Protein AF-A0AAV0G3W5-F1 (afdb_monomer)

pLDDT: mean 70.36, std 26.15, range [27.56, 96.5]

Sequence (193 aa):
MAIPEGFETLIESKIFQFKITNRNAIHISEMKFVVLSTIDLDLKRVSWLKESITKLYSDTWSSPKLELKDLLLLYDSNVYGGFIRIIEKGHDSLFIPEGWNGLGIKRFLIGITRSINLMKELAVRMTTSNSSGFVDTKPAMDLFTPWLDRDLSYENVSSISGSLFQVDIERSVCFDKSLVLDSSEDLCTSQLI

Nearest PDB structures (foldseek):
  4yhc-assembly2_B  TM=4.195E-01  e=2.471E-01  Schizosaccharomyces pombe 972h-
  8i9r-assembly1_CJ  TM=3.184E-01  e=4.063E+00  Thermochaetoides thermophila DSM 1495
  8i9y-assembly1_CJ  TM=2.941E-01  e=3.842E+00  Thermochaetoides thermophila DSM 1495
  8fks-assembly1_SM  TM=2.846E-01  e=6.725E+00  Homo sapiens

Solvent-accessible surface area (backbone atoms only — not comparable to full-atom values): 12447 Å² total; per-residue (Å²): 132,86,74,71,80,53,53,73,48,78,42,89,84,30,44,37,38,42,32,71,44,99,79,67,22,42,36,40,35,41,37,44,96,90,49,75,31,52,49,77,31,40,67,68,58,48,49,49,48,51,55,50,53,52,48,35,65,70,55,74,51,75,62,41,64,49,78,55,99,56,39,37,40,34,55,53,72,56,100,91,46,47,30,37,39,39,37,38,76,97,56,46,55,46,76,47,50,23,53,80,96,40,48,23,47,52,54,50,49,52,49,54,51,51,54,53,51,52,53,52,52,53,53,51,52,59,56,54,70,73,50,87,63,92,71,94,68,76,82,82,86,79,79,83,74,72,92,77,84,85,86,81,84,74,77,82,82,81,83,83,81,90,74,89,80,81,79,81,81,78,87,79,85,80,81,86,80,89,80,78,87,83,82,86,81,90,83,90,80,88,80,89,132

Organism: NCBI:txid186058

Secondary structure (DSSP, 8-state):
-PPPP-EEEEETTEEEEEEE-TTSEEEEEEEETTEEEEEEEEHHHHHHHHHHHHHHHHTTTSS-EEEETTEEEEEEEETTEEEEEEEETTSPEEEEE--GGGHHHHHHHHHHHHHHHHHHHHHHHHHHHT--S-------------S--SS------------------------------------------

Mean predicted aligned error: 16.29 Å

Structure (mmCIF, N/CA/C/O backbone):
data_AF-A0AAV0G3W5-F1
#
_entry.id   AF-A0AAV0G3W5-F1
#
loop_
_atom_site.group_PDB
_atom_site.id
_atom_site.type_symbol
_atom_site.label_atom_id
_atom_site.label_alt_id
_atom_site.label_comp_id
_atom_site.label_asym_id
_atom_site.label_entity_id
_atom_site.label_seq_id
_atom_site.pdbx_PDB_ins_code
_atom_site.Cartn_x
_atom_site.Cartn_y
_atom_site.Cartn_z
_atom_site.occupancy
_atom_site.B_iso_or_equiv
_atom_site.auth_seq_id
_atom_site.auth_comp_id
_atom_site.auth_asym_id
_atom_site.auth_atom_id
_atom_site.pdbx_PDB_model_num
ATOM 1 N N . MET A 1 1 ? -17.191 14.128 17.035 1.00 48.97 1 MET A N 1
ATOM 2 C CA . MET A 1 1 ? -15.716 14.026 17.075 1.00 48.97 1 MET A CA 1
ATOM 3 C C . MET A 1 1 ? -15.219 14.216 15.651 1.00 48.97 1 MET A C 1
ATOM 5 O O . MET A 1 1 ? -15.741 13.533 14.780 1.00 48.97 1 MET A O 1
ATOM 9 N N . ALA A 1 2 ? -14.328 15.176 15.386 1.00 53.56 2 ALA A N 1
ATOM 10 C CA . ALA A 1 2 ? -13.787 15.369 14.039 1.00 53.56 2 ALA A CA 1
ATOM 11 C C . ALA A 1 2 ? -12.862 14.191 13.698 1.00 53.56 2 ALA A C 1
ATOM 13 O O . ALA A 1 2 ? -11.975 13.865 14.489 1.00 53.56 2 ALA A O 1
ATOM 14 N N . ILE A 1 3 ? -13.100 13.522 12.568 1.00 59.56 3 ILE A N 1
ATOM 15 C CA . ILE A 1 3 ? -12.162 12.525 12.049 1.00 59.56 3 ILE A CA 1
ATOM 16 C C . ILE A 1 3 ? -10.949 13.295 11.526 1.00 59.56 3 ILE A C 1
ATOM 18 O O . ILE A 1 3 ? -11.149 14.254 10.780 1.00 59.56 3 ILE A O 1
ATOM 22 N N . PRO A 1 4 ? -9.720 12.929 11.927 1.00 62.28 4 PRO A N 1
ATOM 23 C CA . PRO A 1 4 ? -8.521 13.573 11.414 1.00 62.28 4 PRO A CA 1
ATOM 24 C C . PRO A 1 4 ? -8.514 13.531 9.886 1.00 62.28 4 PRO A C 1
ATOM 26 O O . PRO A 1 4 ? -8.826 12.499 9.285 1.00 62.28 4 PRO A O 1
ATOM 29 N N . GLU A 1 5 ? -8.163 14.663 9.276 1.00 66.44 5 GLU A N 1
ATOM 30 C CA . GLU A 1 5 ? -7.914 14.724 7.842 1.00 66.44 5 GLU A CA 1
ATOM 31 C C . GLU A 1 5 ? -6.879 13.646 7.506 1.00 66.44 5 GLU A C 1
ATOM 33 O O . GLU A 1 5 ? -5.885 13.466 8.216 1.00 66.44 5 GLU A O 1
ATOM 38 N N . GLY A 1 6 ? -7.181 12.837 6.489 1.00 77.69 6 GLY A N 1
ATOM 39 C CA . GLY A 1 6 ? -6.273 11.793 6.033 1.00 77.69 6 GLY A CA 1
ATOM 40 C C . GLY A 1 6 ? -4.919 12.366 5.619 1.00 77.69 6 GLY A C 1
ATOM 41 O O . GLY A 1 6 ? -4.704 13.574 5.606 1.00 77.69 6 GLY A O 1
ATOM 42 N N . PHE A 1 7 ? -3.991 11.501 5.236 1.00 88.12 7 PHE A N 1
ATOM 43 C CA . PHE A 1 7 ? -2.699 11.951 4.725 1.00 88.12 7 PHE A CA 1
ATOM 44 C C . PHE A 1 7 ? -2.481 11.436 3.309 1.00 88.12 7 PHE A C 1
ATOM 46 O O . PHE A 1 7 ? -3.096 10.463 2.865 1.00 88.12 7 PHE A O 1
ATOM 53 N N . GLU A 1 8 ? -1.572 12.101 2.611 1.00 92.44 8 GLU A N 1
ATOM 54 C CA . GLU A 1 8 ? -1.269 11.824 1.217 1.00 92.44 8 GLU A CA 1
ATOM 55 C C . GLU A 1 8 ? 0.220 11.556 1.044 1.00 92.44 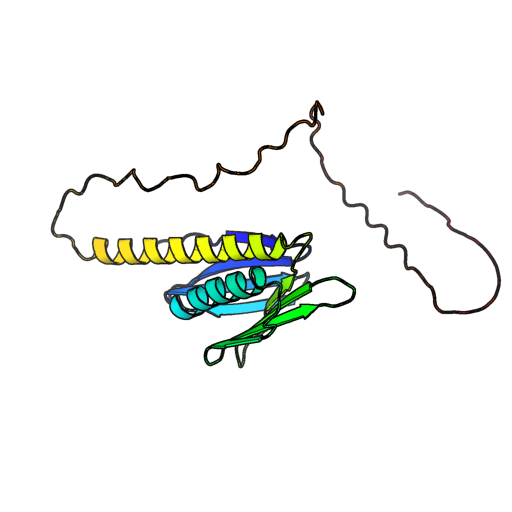8 GLU A C 1
ATOM 57 O O . GLU A 1 8 ? 1.063 12.060 1.793 1.00 92.44 8 GLU A O 1
ATOM 62 N N . THR A 1 9 ? 0.558 10.746 0.050 1.00 93.62 9 THR A N 1
ATOM 63 C CA . THR A 1 9 ? 1.943 10.541 -0.360 1.00 93.62 9 THR A CA 1
ATOM 64 C C . THR A 1 9 ? 2.041 10.472 -1.876 1.00 93.62 9 THR A C 1
ATOM 66 O O . THR A 1 9 ? 1.220 9.838 -2.540 1.00 93.62 9 THR A O 1
ATOM 69 N N . LEU A 1 10 ? 3.057 11.141 -2.420 1.00 93.31 10 LEU A N 1
ATOM 70 C CA . LEU A 1 10 ? 3.398 11.071 -3.833 1.00 93.31 10 LEU A CA 1
ATOM 71 C C . LEU A 1 10 ? 4.378 9.916 -4.052 1.00 93.31 10 LEU A C 1
ATOM 73 O O . LEU A 1 10 ? 5.492 9.913 -3.506 1.00 93.31 10 LEU A O 1
ATOM 77 N N . ILE A 1 11 ? 3.963 8.951 -4.868 1.00 95.06 11 ILE A N 1
ATOM 78 C CA . ILE A 1 11 ? 4.790 7.837 -5.325 1.00 95.06 11 ILE A CA 1
ATOM 79 C C . ILE A 1 11 ? 4.866 7.935 -6.844 1.00 95.06 11 ILE A C 1
ATOM 81 O O . ILE A 1 11 ? 3.893 7.669 -7.549 1.00 95.06 11 ILE A O 1
ATOM 85 N N . GLU A 1 12 ? 6.032 8.355 -7.333 1.00 91.38 12 GLU A N 1
ATOM 86 C CA . GLU A 1 12 ? 6.249 8.691 -8.741 1.00 91.38 12 GLU A CA 1
ATOM 87 C C . GLU A 1 12 ? 5.196 9.690 -9.259 1.00 91.38 12 GLU A C 1
ATOM 89 O O . GLU A 1 12 ? 5.104 10.804 -8.753 1.00 91.38 12 GLU A O 1
ATOM 94 N N . SER A 1 13 ? 4.394 9.295 -10.253 1.00 92.00 13 SER A N 1
ATOM 95 C CA . SER A 1 13 ? 3.334 10.106 -10.870 1.00 92.00 13 SER A CA 1
ATOM 96 C C . SER A 1 13 ? 1.946 9.889 -10.252 1.00 92.00 13 SER A C 1
ATOM 98 O O . SER A 1 13 ? 0.947 10.314 -10.834 1.00 92.00 13 SER A O 1
ATOM 100 N N . LYS A 1 14 ? 1.862 9.200 -9.106 1.00 94.25 14 LYS A N 1
ATOM 101 C CA . LYS A 1 14 ? 0.601 8.813 -8.462 1.00 94.25 14 LYS A CA 1
ATOM 102 C C . LYS A 1 14 ? 0.487 9.392 -7.061 1.00 94.25 14 LYS A C 1
ATOM 104 O O . LYS A 1 14 ? 1.421 9.297 -6.262 1.00 94.25 14 LYS A O 1
ATOM 109 N N . ILE A 1 15 ? -0.682 9.941 -6.750 1.00 95.44 15 ILE A N 1
ATOM 110 C CA . ILE A 1 15 ? -1.024 10.388 -5.400 1.00 95.44 15 ILE A CA 1
ATOM 111 C C . ILE A 1 15 ? -1.788 9.261 -4.718 1.00 95.44 15 ILE A C 1
ATOM 113 O O . ILE A 1 15 ? -2.808 8.803 -5.230 1.00 95.44 15 ILE A O 1
ATOM 117 N N . PHE A 1 16 ? -1.301 8.837 -3.557 1.00 96.50 16 PHE A N 1
ATOM 118 C CA . PHE A 1 16 ? -2.010 7.908 -2.689 1.00 96.50 16 PHE A CA 1
ATOM 119 C C . PHE A 1 16 ? -2.568 8.660 -1.489 1.00 96.50 16 PHE A C 1
ATOM 121 O O . PHE A 1 16 ? -1.791 9.249 -0.734 1.00 96.50 16 PHE A O 1
ATOM 128 N N . GLN A 1 17 ? -3.887 8.635 -1.299 1.00 95.69 17 GLN A N 1
ATOM 129 C CA . GLN A 1 17 ? -4.530 9.206 -0.115 1.00 95.69 17 GLN A CA 1
ATOM 130 C C . GLN A 1 17 ? -5.001 8.090 0.809 1.00 95.69 17 GLN A C 1
ATOM 132 O O . GLN A 1 17 ? -5.528 7.072 0.368 1.00 95.69 17 GLN A O 1
ATOM 137 N N . PHE A 1 18 ? -4.854 8.314 2.108 1.00 95.31 18 PHE A N 1
ATOM 138 C CA . PHE A 1 18 ? -5.245 7.375 3.146 1.00 95.31 18 PHE A CA 1
ATOM 139 C C . PHE A 1 18 ? -6.165 8.091 4.122 1.00 95.31 18 PHE A C 1
ATOM 141 O O . PHE A 1 18 ? -5.760 9.048 4.785 1.00 95.31 18 PHE A O 1
ATOM 148 N N . LYS A 1 19 ? -7.413 7.641 4.208 1.00 93.38 19 LYS A N 1
ATOM 149 C CA . LYS A 1 19 ? -8.448 8.271 5.031 1.00 93.38 19 LYS A CA 1
ATOM 150 C C . LYS A 1 19 ? -9.062 7.239 5.960 1.00 93.38 19 LYS A C 1
ATOM 152 O O . LYS A 1 19 ? -9.443 6.156 5.531 1.00 93.38 19 LYS A O 1
ATOM 157 N N . ILE A 1 20 ? -9.181 7.571 7.241 1.00 90.31 20 ILE A N 1
ATOM 158 C CA . ILE A 1 20 ? -9.926 6.732 8.182 1.00 90.31 20 ILE A CA 1
ATOM 159 C C . ILE A 1 20 ? -11.408 7.032 7.995 1.00 90.31 20 ILE A C 1
ATOM 161 O O . ILE A 1 20 ? -11.838 8.179 8.060 1.00 90.31 20 ILE A O 1
ATOM 165 N N . THR A 1 21 ? -12.194 5.995 7.751 1.00 86.69 21 THR A N 1
ATOM 166 C CA . THR A 1 21 ? -13.641 6.108 7.586 1.00 86.69 21 THR A CA 1
ATOM 167 C C . THR A 1 21 ? -14.356 5.954 8.928 1.00 86.69 21 THR A C 1
ATOM 169 O O . THR A 1 21 ? -13.840 5.348 9.868 1.00 86.69 21 THR A O 1
ATOM 172 N N . ASN A 1 22 ? -15.611 6.412 8.993 1.00 80.06 22 ASN A N 1
ATOM 173 C CA . ASN A 1 22 ? -16.500 6.212 10.149 1.00 80.06 22 ASN A CA 1
ATOM 174 C C . ASN A 1 22 ? -16.720 4.729 10.521 1.00 80.06 22 ASN A C 1
ATOM 176 O O . ASN A 1 22 ? -17.254 4.438 11.587 1.00 80.06 22 ASN A O 1
ATOM 180 N N . ARG A 1 23 ? -16.361 3.786 9.639 1.00 79.00 23 ARG A N 1
ATOM 181 C CA . ARG A 1 23 ? -16.564 2.341 9.823 1.00 79.00 23 ARG A CA 1
ATOM 182 C C . ARG A 1 23 ? -15.334 1.627 10.392 1.00 79.00 23 ARG A C 1
ATOM 184 O O . ARG A 1 23 ? -15.255 0.408 10.291 1.00 79.00 23 ARG A O 1
ATOM 191 N N . ASN A 1 24 ? -14.367 2.357 10.956 1.00 83.00 24 ASN A N 1
ATOM 192 C CA . ASN A 1 24 ? -13.077 1.808 11.396 1.00 83.00 24 ASN A CA 1
ATOM 193 C C . ASN A 1 24 ? -12.339 1.048 10.276 1.00 83.00 24 ASN A C 1
ATOM 195 O O . ASN A 1 24 ? -11.679 0.037 10.514 1.00 83.00 24 ASN A O 1
ATOM 199 N N . ALA A 1 25 ? -12.454 1.554 9.047 1.00 90.12 25 ALA A N 1
ATOM 200 C CA . ALA A 1 25 ? -11.709 1.082 7.886 1.00 90.12 25 ALA A CA 1
ATOM 201 C C . ALA A 1 25 ? -10.810 2.200 7.348 1.00 90.12 25 ALA A C 1
ATOM 203 O O . ALA A 1 25 ? -11.120 3.384 7.509 1.00 90.12 25 ALA A O 1
ATOM 204 N N . ILE A 1 26 ? -9.699 1.823 6.724 1.00 92.69 26 ILE A N 1
ATOM 205 C CA . ILE A 1 26 ? -8.798 2.716 6.003 1.00 92.69 26 ILE A CA 1
ATOM 206 C C . ILE A 1 26 ? -9.210 2.680 4.535 1.00 92.69 26 ILE A C 1
ATOM 208 O O . ILE A 1 26 ? -9.055 1.656 3.871 1.00 92.69 26 ILE A O 1
ATOM 212 N N . HIS A 1 27 ? -9.710 3.811 4.056 1.00 93.69 27 HIS A N 1
ATOM 213 C CA . HIS A 1 27 ? -9.919 4.079 2.645 1.00 93.69 27 HIS A CA 1
ATOM 214 C C . HIS A 1 27 ? -8.584 4.471 2.023 1.00 93.69 27 HIS A C 1
ATOM 216 O O . HIS A 1 27 ? -7.972 5.459 2.445 1.00 93.69 27 HIS A O 1
ATOM 222 N N . ILE A 1 28 ? -8.127 3.702 1.042 1.00 95.31 28 ILE A N 1
ATOM 223 C CA . ILE A 1 28 ? -6.907 3.984 0.290 1.00 95.31 28 ILE A CA 1
ATOM 224 C C . ILE A 1 28 ? -7.319 4.299 -1.137 1.00 95.31 28 ILE A C 1
ATOM 226 O O . ILE A 1 28 ? -7.909 3.454 -1.809 1.00 95.31 28 ILE A O 1
ATOM 230 N N . SER A 1 29 ? -6.992 5.500 -1.600 1.00 94.88 29 SER A N 1
ATOM 231 C CA . SER A 1 29 ? -7.194 5.895 -2.987 1.00 94.88 29 SER A CA 1
ATOM 232 C C . SER A 1 29 ? -5.866 6.062 -3.707 1.00 94.88 29 SER A C 1
ATOM 234 O O . SER A 1 29 ? -4.898 6.570 -3.148 1.00 94.88 29 SER A O 1
ATOM 236 N N . GLU A 1 30 ? -5.835 5.638 -4.962 1.00 95.06 30 GLU A N 1
ATOM 237 C CA . GLU A 1 30 ? -4.793 5.929 -5.934 1.00 95.06 30 GLU A CA 1
ATOM 238 C C . GLU A 1 30 ? -5.372 6.876 -6.981 1.00 95.06 30 GLU A C 1
ATOM 240 O O . GLU A 1 30 ? -6.375 6.565 -7.625 1.00 95.06 30 GLU A O 1
ATOM 245 N N . MET A 1 31 ? -4.715 8.015 -7.178 1.00 93.56 31 MET A N 1
ATOM 246 C CA . MET A 1 31 ? -5.050 8.972 -8.220 1.00 93.56 31 MET A CA 1
ATOM 247 C C . MET A 1 31 ? -3.892 9.103 -9.205 1.00 93.56 31 MET A C 1
ATOM 249 O O . MET A 1 31 ? -2.764 9.441 -8.829 1.00 93.56 31 MET A O 1
ATOM 253 N N . LYS A 1 32 ? -4.190 8.879 -10.486 1.00 90.19 32 LYS A N 1
ATOM 254 C CA . LYS A 1 32 ? -3.287 9.150 -11.606 1.00 90.19 32 LYS A CA 1
ATOM 255 C C . LYS A 1 32 ? -4.053 9.880 -12.703 1.00 90.19 32 LYS A C 1
ATOM 257 O O . LYS A 1 32 ? -4.902 9.293 -13.372 1.00 90.19 32 LYS A O 1
ATOM 262 N N . PHE A 1 33 ? -3.720 11.151 -12.919 1.00 83.75 33 PHE A N 1
ATOM 263 C CA . PHE A 1 33 ? -4.461 12.037 -13.822 1.00 83.75 33 PHE A CA 1
ATOM 264 C C . PHE A 1 33 ? -5.964 12.071 -13.478 1.00 83.75 33 PHE A C 1
ATOM 266 O O . PHE A 1 33 ? -6.334 12.643 -12.460 1.00 83.75 33 PHE A O 1
ATOM 273 N N . VAL A 1 34 ? -6.812 11.454 -14.308 1.00 79.12 34 VAL A N 1
ATOM 274 C CA . VAL A 1 34 ? -8.279 11.376 -14.149 1.00 79.12 34 VAL A CA 1
ATOM 275 C C . VAL A 1 34 ? -8.763 10.019 -13.633 1.00 79.12 34 VAL A C 1
ATOM 277 O O . VAL A 1 34 ? -9.957 9.836 -13.415 1.00 79.12 34 VAL A O 1
ATOM 280 N N . VAL A 1 35 ? -7.856 9.054 -13.466 1.00 81.94 35 VAL A N 1
ATOM 281 C CA . VAL A 1 35 ? -8.196 7.716 -12.982 1.00 81.94 35 VAL A CA 1
ATOM 282 C C . VAL A 1 35 ? -8.075 7.707 -11.467 1.00 81.94 35 VAL A C 1
ATOM 284 O O . VAL A 1 35 ? -7.014 8.022 -10.920 1.00 81.94 35 VAL A O 1
ATOM 287 N N . LEU A 1 36 ? -9.178 7.350 -10.815 1.00 90.19 36 LEU A N 1
ATOM 288 C CA . LEU A 1 36 ? -9.274 7.136 -9.381 1.00 90.19 36 LEU A CA 1
ATOM 289 C C . LEU A 1 36 ? -9.596 5.661 -9.144 1.00 90.19 36 LEU A C 1
ATOM 291 O O . LEU A 1 36 ? -10.609 5.174 -9.635 1.00 90.19 36 LEU A O 1
ATOM 295 N N . SER A 1 37 ? -8.749 4.980 -8.382 1.00 93.50 37 SER A N 1
ATOM 296 C CA . SER A 1 37 ? -8.983 3.615 -7.906 1.00 93.50 37 SER A CA 1
ATOM 297 C C . SER A 1 37 ? -8.978 3.623 -6.390 1.00 93.50 37 SER A C 1
ATOM 299 O O . SER A 1 37 ? -8.190 4.343 -5.776 1.00 93.50 37 SER A O 1
ATOM 301 N N . THR A 1 38 ? -9.875 2.863 -5.769 1.00 94.25 38 THR A N 1
ATOM 302 C CA . THR A 1 38 ? -10.043 2.898 -4.311 1.00 94.25 38 THR A CA 1
ATOM 303 C C . THR A 1 38 ? -10.278 1.514 -3.728 1.00 94.25 38 THR A C 1
ATOM 305 O O . THR A 1 38 ? -10.901 0.676 -4.375 1.00 94.25 38 THR A O 1
ATOM 308 N N . ILE A 1 39 ? -9.796 1.299 -2.503 1.00 94.44 39 ILE A N 1
ATOM 309 C CA . ILE A 1 39 ? -10.089 0.114 -1.686 1.00 94.44 39 ILE A CA 1
ATOM 310 C C . ILE A 1 39 ? -10.382 0.533 -0.245 1.00 94.44 39 ILE A C 1
ATOM 312 O O . ILE A 1 39 ? -9.817 1.511 0.253 1.00 94.44 39 ILE A O 1
ATOM 316 N N . ASP A 1 40 ? -11.225 -0.235 0.441 1.00 93.06 40 ASP A N 1
ATOM 317 C CA . ASP A 1 40 ? -11.591 -0.007 1.841 1.00 93.06 40 ASP A CA 1
ATOM 318 C C . ASP A 1 40 ? -11.199 -1.217 2.692 1.00 93.06 40 ASP A C 1
ATOM 320 O O . ASP A 1 40 ? -11.800 -2.289 2.621 1.00 93.06 40 ASP A O 1
ATOM 324 N N . LEU A 1 41 ? -10.188 -1.048 3.546 1.00 93.06 41 LEU A N 1
ATOM 325 C CA . LEU A 1 41 ? -9.638 -2.146 4.339 1.00 93.06 41 LEU A CA 1
ATOM 326 C C . LEU A 1 41 ? -9.879 -1.937 5.833 1.00 93.06 41 LEU A C 1
ATOM 328 O O . LEU A 1 41 ? -9.499 -0.915 6.401 1.00 93.06 41 LEU A O 1
ATOM 332 N N . ASP A 1 42 ? -10.457 -2.935 6.500 1.00 92.62 42 ASP A N 1
ATOM 333 C CA . ASP A 1 42 ? -10.504 -2.965 7.964 1.00 92.62 42 ASP A CA 1
ATOM 334 C C . ASP A 1 42 ? -9.093 -3.102 8.580 1.00 92.62 42 ASP A C 1
ATOM 336 O O . ASP A 1 42 ? -8.110 -3.419 7.899 1.00 92.62 42 ASP A O 1
ATOM 340 N N . LEU A 1 43 ? -8.988 -2.894 9.898 1.00 90.94 43 LEU A N 1
ATOM 341 C CA . LEU A 1 43 ? -7.714 -2.970 10.623 1.00 90.94 43 LEU A CA 1
ATOM 342 C C . LEU A 1 43 ? -6.988 -4.317 10.457 1.00 90.94 43 LEU A C 1
ATOM 344 O O . LEU A 1 43 ? -5.756 -4.358 10.450 1.00 90.94 43 LEU A O 1
ATOM 348 N N . LYS A 1 44 ? -7.716 -5.430 10.329 1.00 92.50 44 LYS A N 1
ATOM 349 C CA . LYS A 1 44 ? -7.111 -6.757 10.169 1.00 92.50 44 LYS A CA 1
ATOM 350 C C . LYS A 1 44 ? -6.513 -6.907 8.771 1.00 92.50 44 LYS A C 1
ATOM 352 O O . LYS A 1 44 ? -5.369 -7.338 8.641 1.00 92.50 44 LYS A O 1
ATOM 357 N N . ARG A 1 45 ? -7.265 -6.530 7.737 1.00 94.25 45 ARG A N 1
ATOM 358 C CA . ARG A 1 45 ? -6.863 -6.625 6.327 1.00 94.25 45 ARG A CA 1
ATOM 359 C C . ARG A 1 45 ? -5.710 -5.681 6.010 1.00 94.25 45 ARG A C 1
ATOM 361 O O . ARG A 1 45 ? -4.759 -6.093 5.358 1.00 94.25 45 ARG A O 1
ATOM 368 N N . VAL A 1 46 ? -5.733 -4.455 6.529 1.00 94.56 46 VAL A N 1
ATOM 369 C CA . VAL A 1 46 ? -4.642 -3.490 6.320 1.00 94.56 46 VAL A CA 1
ATOM 370 C C . VAL A 1 46 ? -3.365 -3.858 7.092 1.00 94.56 46 VAL A C 1
ATOM 372 O O . VAL A 1 46 ? -2.262 -3.615 6.604 1.00 94.56 46 VAL A O 1
ATOM 375 N N . SER A 1 47 ? -3.485 -4.506 8.259 1.00 94.69 47 SER A N 1
ATOM 376 C CA . SER A 1 47 ? -2.324 -5.042 8.988 1.00 94.69 47 SER A CA 1
ATOM 377 C C . SER A 1 47 ? -1.694 -6.208 8.227 1.00 94.69 47 SER A C 1
ATOM 379 O O . SER A 1 47 ? -0.483 -6.214 8.020 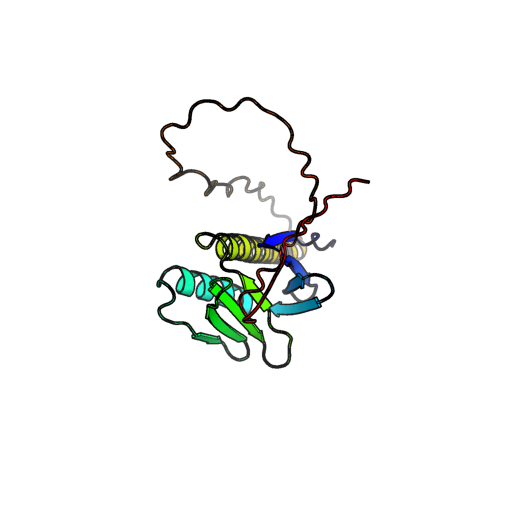1.00 94.69 47 SER A O 1
ATOM 381 N N . TRP A 1 48 ? -2.516 -7.130 7.713 1.00 95.38 48 TRP A N 1
ATOM 382 C CA . TRP A 1 48 ? -2.042 -8.192 6.825 1.00 95.38 48 TRP A CA 1
ATOM 383 C C . TRP A 1 48 ? -1.387 -7.635 5.556 1.00 95.38 48 TRP A C 1
ATOM 385 O O . TRP A 1 48 ? -0.338 -8.128 5.146 1.00 95.38 48 TRP A O 1
ATOM 395 N N . LEU A 1 49 ? -1.964 -6.590 4.951 1.00 95.50 49 LEU A N 1
ATOM 396 C CA . LEU A 1 49 ? -1.401 -5.938 3.768 1.00 95.50 49 LEU A CA 1
ATOM 397 C C . LEU A 1 49 ? -0.006 -5.377 4.062 1.00 95.50 49 LEU A C 1
ATOM 399 O O . LEU A 1 49 ? 0.920 -5.608 3.287 1.00 95.50 49 LEU A O 1
ATOM 403 N N . LYS A 1 50 ? 0.157 -4.680 5.194 1.00 95.50 50 LYS A N 1
ATOM 404 C CA . LYS A 1 50 ? 1.455 -4.163 5.643 1.00 95.50 50 LYS A CA 1
ATOM 405 C C . LYS A 1 50 ? 2.484 -5.286 5.760 1.00 95.50 50 LYS A C 1
ATOM 407 O O . LYS A 1 50 ? 3.551 -5.189 5.164 1.00 95.50 50 LYS A O 1
ATOM 412 N N . GLU A 1 51 ? 2.157 -6.334 6.511 1.00 94.25 51 GLU A N 1
ATOM 413 C CA . GLU A 1 51 ? 3.052 -7.474 6.744 1.00 94.25 51 GLU A CA 1
ATOM 414 C C . GLU A 1 51 ? 3.420 -8.180 5.435 1.00 94.25 51 GLU A C 1
ATOM 416 O O . GLU A 1 51 ? 4.584 -8.498 5.203 1.00 94.25 51 GLU A O 1
ATOM 421 N N . SER A 1 52 ? 2.442 -8.355 4.546 1.00 93.81 52 SER A N 1
ATOM 422 C CA . SER A 1 52 ? 2.625 -9.006 3.250 1.00 93.81 52 SER A CA 1
ATOM 423 C C . SER A 1 52 ? 3.529 -8.194 2.326 1.00 93.81 52 SER A C 1
ATOM 425 O O . SER A 1 52 ? 4.463 -8.751 1.761 1.00 93.81 52 SER A O 1
ATOM 427 N N . ILE A 1 53 ? 3.326 -6.876 2.215 1.00 93.19 53 ILE A N 1
ATOM 428 C CA . ILE A 1 53 ? 4.210 -5.999 1.430 1.00 93.19 53 ILE A CA 1
ATOM 429 C C . ILE A 1 53 ? 5.628 -5.999 2.013 1.00 93.19 53 ILE A C 1
ATOM 431 O O . ILE A 1 53 ? 6.595 -6.085 1.260 1.00 93.19 53 ILE A O 1
ATOM 435 N N . THR A 1 54 ? 5.772 -5.931 3.341 1.00 91.69 54 THR A N 1
ATOM 436 C CA . THR A 1 54 ? 7.086 -6.006 3.997 1.00 91.69 54 THR A CA 1
ATOM 437 C C . THR A 1 54 ? 7.793 -7.322 3.683 1.00 91.69 54 THR A C 1
ATOM 439 O O . THR A 1 54 ? 8.970 -7.289 3.336 1.00 91.69 54 THR A O 1
ATOM 442 N N . LYS A 1 55 ? 7.077 -8.451 3.736 1.00 88.12 55 LYS A N 1
ATOM 443 C CA . LYS A 1 55 ? 7.619 -9.768 3.388 1.00 88.12 55 LYS A CA 1
ATOM 444 C C . LYS A 1 55 ? 8.041 -9.854 1.919 1.00 88.12 55 LYS A C 1
ATOM 446 O O . LYS A 1 55 ? 9.130 -10.326 1.620 1.00 88.12 55 LYS A O 1
ATOM 451 N N . LEU A 1 56 ? 7.206 -9.368 0.996 1.00 85.19 56 LEU A N 1
ATOM 452 C CA . LEU A 1 56 ? 7.551 -9.327 -0.431 1.00 85.19 56 LEU A CA 1
ATOM 453 C C . LEU A 1 56 ? 8.836 -8.531 -0.679 1.00 85.19 56 LEU A C 1
ATOM 455 O O . LEU A 1 56 ? 9.696 -8.969 -1.442 1.00 85.19 56 LEU A O 1
ATOM 459 N N . TYR A 1 57 ? 8.960 -7.391 0.001 1.00 82.75 57 TYR A N 1
ATOM 460 C CA . TYR A 1 57 ? 10.110 -6.506 -0.109 1.00 82.75 57 TYR A CA 1
ATOM 461 C C . TYR A 1 57 ? 11.386 -7.107 0.507 1.00 82.75 57 TYR A C 1
ATOM 463 O O . TYR A 1 57 ? 12.467 -6.919 -0.044 1.00 82.75 57 TYR A O 1
ATOM 471 N N . SER A 1 58 ? 11.287 -7.842 1.624 1.00 82.19 58 SER A N 1
ATOM 472 C CA . SER A 1 58 ? 12.445 -8.483 2.270 1.00 82.19 58 SER A CA 1
ATOM 473 C C . SER A 1 58 ? 12.931 -9.728 1.538 1.00 82.19 58 SER A C 1
ATOM 475 O O . SER A 1 58 ? 14.134 -9.952 1.441 1.00 82.19 58 SER A O 1
ATOM 477 N N . ASP A 1 59 ? 12.009 -10.523 0.996 1.00 77.56 59 ASP A N 1
ATOM 478 C CA . ASP A 1 59 ? 12.310 -11.827 0.399 1.00 77.56 59 ASP A CA 1
ATOM 479 C C . ASP A 1 59 ? 12.741 -11.696 -1.074 1.00 77.56 59 ASP A C 1
ATOM 481 O O . ASP A 1 59 ? 12.635 -12.649 -1.853 1.00 77.56 59 ASP A O 1
ATOM 485 N N . THR A 1 60 ? 13.209 -10.508 -1.480 1.00 70.38 60 THR A N 1
ATOM 486 C CA . THR A 1 60 ? 13.657 -10.176 -2.845 1.00 70.38 60 THR A CA 1
ATOM 487 C C . THR A 1 60 ? 12.654 -10.599 -3.924 1.00 70.38 60 THR A C 1
ATOM 489 O O . THR A 1 60 ? 13.038 -11.127 -4.964 1.00 70.38 60 THR A O 1
ATOM 492 N N . TRP A 1 61 ? 11.354 -10.420 -3.664 1.00 74.12 61 TRP A N 1
ATOM 493 C CA . TRP A 1 61 ? 10.275 -10.747 -4.608 1.00 74.12 61 TRP A C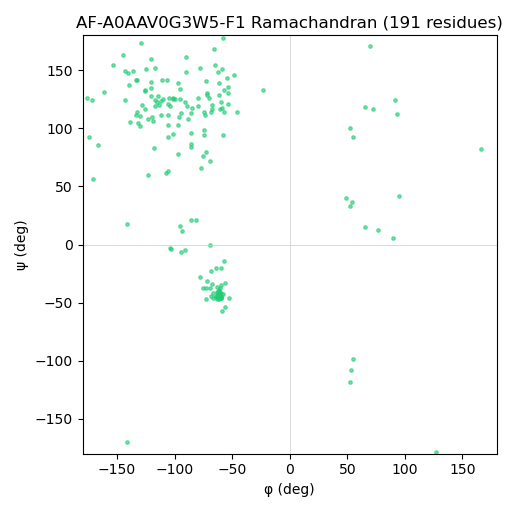A 1
ATOM 494 C C . TRP A 1 61 ? 10.108 -12.241 -4.948 1.00 74.12 61 TRP A C 1
ATOM 496 O O . TRP A 1 61 ? 9.393 -12.590 -5.886 1.00 74.12 61 TRP A O 1
ATOM 506 N N . SER A 1 62 ? 10.708 -13.144 -4.165 1.00 63.53 62 SER A N 1
ATOM 507 C CA . SER A 1 62 ? 10.702 -14.599 -4.411 1.00 63.53 62 SER A CA 1
ATOM 508 C C . SER A 1 62 ? 9.322 -15.269 -4.341 1.00 63.53 62 SER A C 1
ATOM 510 O O . SER A 1 62 ? 9.128 -16.352 -4.890 1.00 63.53 62 SER A O 1
ATOM 512 N N . SER A 1 63 ? 8.349 -14.634 -3.686 1.00 67.56 63 SER A N 1
ATOM 513 C CA . SER A 1 63 ? 6.955 -15.085 -3.631 1.00 67.56 63 SER A CA 1
ATOM 514 C C . SER A 1 63 ? 6.056 -14.029 -4.268 1.00 67.56 63 SER A C 1
ATOM 516 O O . SER A 1 63 ? 5.471 -13.244 -3.537 1.00 67.56 63 SER A O 1
ATOM 518 N N . PRO A 1 64 ? 5.885 -13.976 -5.599 1.00 80.88 64 PRO A N 1
ATOM 519 C CA . PRO A 1 64 ? 5.242 -12.841 -6.268 1.00 80.88 64 PRO A CA 1
ATOM 520 C C . PRO A 1 64 ? 3.738 -12.721 -5.984 1.00 80.88 64 PRO A C 1
ATOM 522 O O . PRO A 1 64 ? 3.089 -11.827 -6.515 1.00 80.88 64 PRO A O 1
ATOM 525 N N . LYS A 1 65 ? 3.156 -13.622 -5.186 1.00 89.19 65 LYS A N 1
ATOM 526 C CA . LYS A 1 65 ? 1.718 -13.720 -4.961 1.00 89.19 65 LYS A CA 1
ATOM 527 C C . LYS A 1 65 ? 1.388 -14.100 -3.521 1.00 89.19 65 LYS A C 1
ATOM 529 O O . LYS A 1 65 ? 1.815 -15.149 -3.046 1.00 89.19 65 LYS A O 1
ATOM 534 N N . LEU A 1 66 ? 0.576 -13.279 -2.858 1.00 90.62 66 LEU A N 1
ATOM 535 C CA . LEU A 1 66 ? 0.031 -13.520 -1.520 1.00 90.62 66 LEU A CA 1
ATOM 536 C C . LEU A 1 66 ? -1.476 -13.237 -1.517 1.00 90.62 66 LEU A C 1
ATOM 538 O O . LEU A 1 66 ? -1.931 -12.287 -2.147 1.00 90.62 66 LEU A O 1
ATOM 542 N N . GLU A 1 67 ? -2.260 -14.041 -0.802 1.00 92.25 67 GLU A N 1
ATOM 543 C CA . GLU A 1 67 ? -3.724 -13.933 -0.786 1.00 92.25 67 GLU A CA 1
ATOM 544 C C . GLU A 1 67 ? -4.285 -13.989 0.638 1.00 92.25 67 GLU A C 1
ATOM 546 O O . GLU A 1 67 ? -3.833 -14.773 1.475 1.00 92.25 67 GLU A O 1
ATOM 551 N N . LEU A 1 68 ? -5.317 -13.183 0.892 1.00 92.06 68 LEU A N 1
ATOM 552 C CA . LEU A 1 68 ? -6.150 -13.234 2.087 1.00 92.06 68 LEU A CA 1
ATOM 553 C C . LEU A 1 68 ? -7.616 -13.037 1.700 1.00 92.06 68 LEU A C 1
ATOM 555 O O . LEU A 1 68 ? -8.061 -11.913 1.484 1.00 92.06 68 LEU A O 1
ATOM 559 N N . LYS A 1 69 ? -8.390 -14.128 1.719 1.00 90.44 69 LYS A N 1
ATOM 560 C CA . LYS A 1 69 ? -9.826 -14.144 1.389 1.00 90.44 69 LYS A CA 1
ATOM 561 C C . LYS A 1 69 ? -10.119 -13.555 -0.000 1.00 90.44 69 LYS A C 1
ATOM 563 O O . LYS A 1 69 ? -10.031 -14.260 -0.995 1.00 90.44 69 LYS A O 1
ATOM 568 N N . ASP A 1 70 ? -10.526 -12.294 -0.037 1.00 90.62 70 ASP A N 1
ATOM 569 C CA . ASP A 1 70 ? -10.927 -11.505 -1.197 1.00 90.62 70 ASP A CA 1
ATOM 570 C C . ASP A 1 70 ? -9.852 -10.497 -1.628 1.00 90.62 70 ASP A C 1
ATOM 572 O O . ASP A 1 70 ? -10.035 -9.818 -2.633 1.00 90.62 70 ASP A O 1
ATOM 576 N N . LEU A 1 71 ? -8.742 -10.410 -0.892 1.00 93.56 71 LEU A N 1
ATOM 577 C CA . LEU A 1 71 ? -7.616 -9.533 -1.174 1.00 93.56 71 LEU A CA 1
ATOM 578 C C . LEU A 1 71 ? -6.446 -10.344 -1.739 1.00 93.56 71 LEU A C 1
ATOM 580 O O . LEU A 1 71 ? -5.981 -11.307 -1.128 1.00 93.56 71 LEU A O 1
ATOM 584 N N . LEU A 1 72 ? -5.953 -9.932 -2.899 1.00 93.44 72 LEU A N 1
ATOM 585 C CA . LEU A 1 72 ? -4.831 -10.532 -3.605 1.00 93.44 72 LEU A CA 1
ATOM 586 C C . LEU A 1 72 ? -3.728 -9.484 -3.775 1.00 93.44 72 LEU A C 1
ATOM 588 O O . LEU A 1 72 ? -3.968 -8.388 -4.272 1.00 93.44 72 LEU A O 1
ATOM 592 N N . LEU A 1 73 ? -2.514 -9.839 -3.369 1.00 94.81 73 LEU A N 1
ATOM 593 C CA . LEU A 1 73 ? -1.310 -9.036 -3.504 1.00 94.81 73 LEU A CA 1
ATOM 594 C C . LEU A 1 73 ? -0.378 -9.707 -4.510 1.00 94.81 73 LEU A C 1
ATOM 596 O O . LEU A 1 73 ? -0.005 -10.868 -4.333 1.00 94.81 73 LEU A O 1
ATOM 600 N N . LEU A 1 74 ? -0.006 -8.978 -5.557 1.00 92.62 74 LEU A N 1
ATOM 601 C CA . LEU A 1 74 ? 0.885 -9.455 -6.609 1.00 92.62 74 LEU A CA 1
ATOM 602 C C . LEU A 1 74 ? 2.061 -8.501 -6.770 1.00 92.62 74 LEU A C 1
ATOM 604 O O . LEU A 1 74 ? 1.845 -7.300 -6.880 1.00 92.62 74 LEU A O 1
ATOM 608 N N . TYR A 1 75 ? 3.278 -9.025 -6.833 1.00 92.81 75 TYR A N 1
ATOM 609 C CA . TYR A 1 75 ? 4.417 -8.296 -7.379 1.00 92.81 75 TYR A CA 1
ATOM 610 C C . TYR A 1 75 ? 4.595 -8.684 -8.844 1.00 92.81 75 TYR A C 1
ATOM 612 O O . TYR A 1 75 ? 4.548 -9.865 -9.190 1.00 92.81 75 TYR A O 1
ATOM 620 N N . ASP A 1 76 ? 4.791 -7.683 -9.689 1.00 90.38 76 ASP A N 1
ATOM 621 C CA . ASP A 1 76 ? 5.018 -7.840 -11.119 1.00 90.38 76 ASP A CA 1
ATOM 622 C C . ASP A 1 76 ? 6.000 -6.757 -11.590 1.00 90.38 76 ASP A C 1
ATOM 624 O O . ASP A 1 76 ? 6.234 -5.766 -10.892 1.00 90.38 76 ASP A O 1
ATOM 628 N N . SER A 1 77 ? 6.604 -6.933 -12.760 1.00 90.44 77 SER A N 1
ATOM 629 C CA . SER A 1 77 ? 7.532 -5.959 -13.329 1.00 90.44 77 SER A CA 1
ATOM 630 C C . SER A 1 77 ? 7.392 -5.867 -14.841 1.00 90.44 77 SER A C 1
ATOM 632 O O . SER A 1 77 ? 7.015 -6.811 -15.531 1.00 90.44 77 SER A O 1
ATOM 634 N N . ASN A 1 78 ? 7.656 -4.681 -15.377 1.00 88.62 78 ASN A N 1
ATOM 635 C CA . ASN A 1 78 ? 7.666 -4.440 -16.813 1.00 88.62 78 ASN A CA 1
ATOM 636 C C . ASN A 1 78 ? 8.811 -3.488 -17.188 1.00 88.62 78 ASN A C 1
ATOM 638 O O . ASN A 1 78 ? 9.666 -3.163 -16.366 1.00 88.62 78 ASN A O 1
ATOM 642 N N . VAL A 1 79 ? 8.816 -3.020 -18.439 1.00 90.50 79 VAL A N 1
ATOM 643 C CA . VAL A 1 79 ? 9.837 -2.097 -18.969 1.00 90.50 79 VAL A CA 1
ATOM 644 C C . VAL A 1 79 ? 9.934 -0.764 -18.213 1.00 90.50 79 VAL A C 1
ATOM 646 O O . VAL A 1 79 ? 10.957 -0.096 -18.300 1.00 90.50 79 VAL A O 1
ATOM 649 N N . TYR A 1 80 ? 8.894 -0.376 -17.471 1.00 87.00 80 TYR A N 1
ATOM 650 C CA . TYR A 1 80 ? 8.852 0.846 -16.665 1.00 87.00 80 TYR A CA 1
ATOM 651 C C . TYR A 1 80 ? 9.246 0.617 -15.197 1.00 87.00 80 TYR A C 1
ATOM 653 O O . TYR A 1 80 ? 9.365 1.587 -14.454 1.00 87.00 80 TYR A O 1
ATOM 661 N N . GLY A 1 81 ? 9.451 -0.635 -14.776 1.00 90.69 81 GLY A N 1
ATOM 662 C CA . GLY A 1 81 ? 9.873 -1.000 -13.424 1.00 90.69 81 GLY A CA 1
ATOM 663 C C . GLY A 1 81 ? 8.974 -2.035 -12.743 1.00 90.69 81 GLY A C 1
ATOM 664 O O . GLY A 1 81 ? 8.010 -2.545 -13.320 1.00 90.69 81 GLY A O 1
ATOM 665 N N . GLY A 1 82 ? 9.325 -2.358 -11.497 1.00 92.00 82 GLY A N 1
ATOM 666 C CA . GLY A 1 82 ? 8.539 -3.215 -10.612 1.00 92.00 82 GLY A CA 1
ATOM 667 C C . GLY A 1 82 ? 7.354 -2.478 -9.993 1.00 92.00 82 GLY A C 1
ATOM 668 O O . GLY A 1 82 ? 7.381 -1.261 -9.793 1.00 92.00 82 GLY A O 1
ATOM 669 N N . PHE A 1 83 ? 6.292 -3.209 -9.678 1.00 93.88 83 PHE A N 1
ATOM 670 C CA . PHE A 1 83 ? 5.131 -2.675 -8.980 1.00 93.88 83 PHE A CA 1
ATOM 671 C C . PHE A 1 83 ? 4.393 -3.763 -8.201 1.00 93.88 83 PHE A C 1
ATOM 673 O O . PHE A 1 83 ? 4.406 -4.944 -8.543 1.00 93.88 83 PHE A O 1
ATOM 680 N N . ILE A 1 84 ? 3.692 -3.336 -7.154 1.00 94.81 84 ILE A N 1
ATOM 681 C CA . ILE A 1 84 ? 2.773 -4.178 -6.396 1.00 94.81 84 ILE A CA 1
ATOM 682 C C . ILE A 1 84 ? 1.346 -3.854 -6.825 1.00 94.81 84 ILE A C 1
ATOM 684 O O . ILE A 1 84 ? 0.915 -2.703 -6.764 1.00 94.81 84 ILE A O 1
ATOM 688 N N . ARG A 1 85 ? 0.592 -4.874 -7.226 1.00 94.44 85 ARG A N 1
ATOM 689 C CA . ARG A 1 85 ? -0.842 -4.788 -7.477 1.00 94.44 85 ARG A CA 1
ATOM 690 C C . ARG A 1 85 ? -1.611 -5.329 -6.276 1.00 94.44 85 ARG A C 1
ATOM 692 O O . ARG A 1 85 ? -1.396 -6.467 -5.864 1.00 94.44 85 ARG A O 1
ATOM 699 N N . ILE A 1 86 ? -2.521 -4.525 -5.743 1.00 95.44 86 ILE A N 1
ATOM 700 C CA . ILE A 1 86 ? -3.492 -4.927 -4.724 1.00 95.44 86 ILE A CA 1
ATOM 701 C C . ILE A 1 86 ? -4.835 -5.080 -5.424 1.00 95.44 86 ILE A C 1
ATOM 703 O O . ILE A 1 86 ? -5.337 -4.118 -5.995 1.00 95.44 86 ILE A O 1
ATOM 707 N N . ILE A 1 87 ? -5.414 -6.272 -5.392 1.00 93.50 87 ILE A N 1
ATOM 708 C CA . ILE A 1 87 ? -6.700 -6.578 -6.014 1.00 93.50 87 ILE A CA 1
ATOM 709 C C . ILE A 1 87 ? -7.675 -6.968 -4.911 1.00 93.50 87 ILE A C 1
ATOM 711 O O . ILE A 1 87 ? -7.458 -7.963 -4.223 1.00 93.50 87 ILE A O 1
ATOM 715 N N . GLU A 1 88 ? -8.760 -6.218 -4.770 1.00 90.94 88 GLU A N 1
ATOM 716 C CA . GLU A 1 88 ? -9.895 -6.592 -3.931 1.00 90.94 88 GLU A CA 1
ATOM 717 C C . GLU A 1 88 ? -11.021 -7.141 -4.819 1.00 90.94 88 GLU A C 1
ATOM 719 O O . GLU A 1 88 ? -11.432 -6.518 -5.798 1.00 90.94 88 GLU A O 1
ATOM 724 N N . LYS A 1 89 ? -11.503 -8.354 -4.532 1.00 85.75 89 LYS A N 1
ATOM 725 C CA . LYS A 1 89 ? -12.494 -9.040 -5.370 1.00 85.75 89 LYS A CA 1
ATOM 726 C C . LYS A 1 89 ? -13.788 -8.222 -5.451 1.00 85.75 89 LYS A C 1
ATOM 728 O O . LYS A 1 89 ? -14.492 -8.079 -4.459 1.00 85.75 89 LYS A O 1
ATOM 733 N N . GLY A 1 90 ? -14.133 -7.771 -6.657 1.00 79.25 90 GLY A N 1
ATOM 734 C CA . GLY A 1 90 ? -15.329 -6.956 -6.908 1.00 79.25 90 GLY A CA 1
ATOM 735 C C . GLY A 1 90 ? -15.106 -5.444 -6.797 1.00 79.25 90 GLY A C 1
ATOM 736 O O . GLY A 1 90 ? -16.074 -4.699 -6.911 1.00 79.25 90 GLY A O 1
ATOM 737 N N . HIS A 1 91 ? -13.860 -5.006 -6.612 1.00 79.81 91 HIS A N 1
ATOM 738 C CA . HIS A 1 91 ? -13.457 -3.605 -6.507 1.00 79.81 91 HIS A CA 1
ATOM 739 C C . HIS A 1 91 ? -12.296 -3.288 -7.463 1.00 79.81 91 HIS A C 1
ATOM 741 O O . HIS A 1 91 ? -11.748 -4.178 -8.122 1.00 79.81 91 HIS A O 1
ATOM 747 N N . ASP A 1 92 ? -11.935 -2.006 -7.544 1.00 82.62 92 ASP A N 1
ATOM 748 C CA . ASP A 1 92 ? -10.771 -1.558 -8.302 1.00 82.62 92 ASP A CA 1
ATOM 749 C C . ASP A 1 92 ? -9.472 -2.098 -7.693 1.00 82.62 92 ASP A C 1
ATOM 751 O O . ASP A 1 92 ? -9.373 -2.388 -6.500 1.00 82.62 92 ASP A O 1
ATOM 755 N N . SER A 1 93 ? -8.442 -2.221 -8.526 1.00 91.31 93 SER A N 1
ATOM 756 C CA . SER A 1 93 ? -7.107 -2.600 -8.075 1.00 91.31 93 SER A CA 1
ATOM 757 C C . SER A 1 93 ? -6.223 -1.376 -7.881 1.00 91.31 93 SER A C 1
ATOM 759 O O . SER A 1 93 ? -6.194 -0.508 -8.753 1.00 91.31 93 SER A O 1
ATOM 761 N N . LEU A 1 94 ? -5.434 -1.359 -6.807 1.00 95.00 94 LEU A N 1
ATOM 762 C CA . LEU A 1 94 ? -4.358 -0.385 -6.638 1.00 95.00 94 LEU A CA 1
ATOM 763 C C . LEU A 1 94 ? -3.049 -0.907 -7.234 1.00 95.00 94 LEU A C 1
ATOM 765 O O . LEU A 1 94 ? -2.759 -2.103 -7.193 1.00 95.00 94 LEU A O 1
ATOM 769 N N . PHE A 1 95 ? -2.224 0.003 -7.730 1.00 94.62 95 PHE A N 1
ATOM 770 C CA . PHE A 1 95 ? -0.942 -0.248 -8.369 1.00 94.62 95 PHE A CA 1
ATOM 771 C C . PHE A 1 95 ? 0.125 0.651 -7.758 1.00 94.62 95 PHE A C 1
ATOM 773 O O . PHE A 1 95 ? 0.244 1.822 -8.126 1.00 94.62 95 PHE A O 1
ATOM 780 N N . ILE A 1 96 ? 0.947 0.091 -6.883 1.00 95.56 96 ILE A N 1
ATOM 781 C CA . ILE A 1 96 ? 2.001 0.800 -6.162 1.00 95.56 96 ILE A CA 1
ATOM 782 C C . ILE A 1 96 ? 3.316 0.606 -6.920 1.00 95.56 96 ILE A C 1
ATOM 784 O O . ILE A 1 96 ? 3.846 -0.508 -6.914 1.00 95.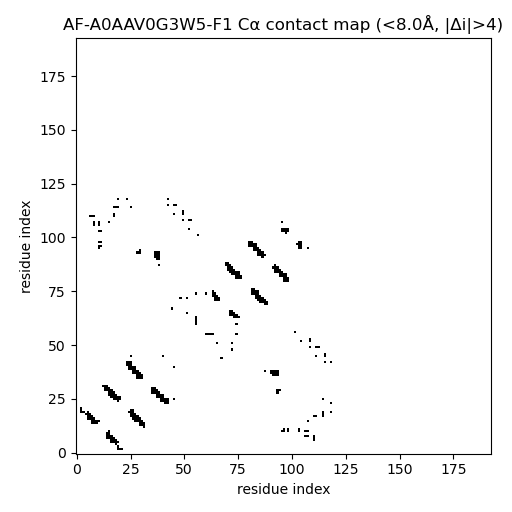56 96 ILE A O 1
ATOM 788 N N . PRO A 1 97 ? 3.858 1.647 -7.572 1.00 95.38 97 PRO A N 1
ATOM 789 C CA . PRO A 1 97 ? 5.168 1.556 -8.198 1.00 95.38 97 PRO A CA 1
ATOM 790 C C . PRO A 1 97 ? 6.238 1.268 -7.148 1.00 95.38 97 PRO A C 1
ATOM 792 O O . PRO A 1 97 ? 6.216 1.841 -6.054 1.00 95.38 97 PRO A O 1
ATOM 795 N N . GLU A 1 98 ? 7.186 0.395 -7.482 1.00 93.75 98 GLU A N 1
ATOM 796 C CA . GLU A 1 98 ? 8.313 0.105 -6.603 1.00 93.75 98 GLU A CA 1
ATOM 797 C C . GLU A 1 98 ? 9.147 1.370 -6.356 1.00 93.75 98 GLU A C 1
ATOM 799 O O . GLU A 1 98 ? 9.556 1.644 -5.221 1.00 93.75 98 GLU A O 1
ATOM 804 N N . GLY A 1 99 ? 9.316 2.189 -7.396 1.00 90.12 99 GLY A N 1
ATOM 805 C CA . GLY A 1 99 ? 10.189 3.352 -7.388 1.00 90.12 99 GLY A CA 1
ATOM 806 C C . GLY A 1 99 ? 11.666 2.977 -7.340 1.00 90.12 99 GLY A C 1
ATOM 807 O O . GLY A 1 99 ? 12.051 1.831 -7.101 1.00 90.12 99 GLY A O 1
ATOM 808 N N . TRP A 1 100 ? 12.518 3.982 -7.527 1.00 87.94 100 TRP A N 1
ATOM 809 C CA . TRP A 1 100 ? 13.966 3.815 -7.436 1.00 87.94 100 TRP A CA 1
ATOM 810 C C . TRP A 1 100 ? 14.362 3.181 -6.091 1.00 87.94 100 TRP A C 1
ATOM 812 O O . TRP A 1 100 ? 14.055 3.730 -5.027 1.00 87.94 100 TRP A O 1
ATOM 822 N N . ASN A 1 101 ? 15.021 2.018 -6.128 1.00 86.69 101 ASN A N 1
ATOM 823 C CA . ASN A 1 101 ? 15.448 1.243 -4.953 1.00 86.69 101 ASN A CA 1
ATOM 824 C C . ASN A 1 101 ? 14.326 0.952 -3.924 1.00 86.69 101 ASN A C 1
ATOM 826 O O . ASN A 1 101 ? 14.568 0.928 -2.709 1.00 86.69 101 ASN A O 1
ATOM 830 N N . GLY A 1 102 ? 13.080 0.769 -4.378 1.00 89.62 102 GLY A N 1
ATOM 831 C CA . GLY A 1 102 ? 11.946 0.457 -3.500 1.00 89.62 102 GLY A CA 1
ATOM 832 C C . GLY A 1 102 ? 11.393 1.647 -2.712 1.00 89.62 102 GLY A C 1
ATOM 833 O O . GLY A 1 102 ? 10.638 1.458 -1.752 1.00 89.62 102 GLY A O 1
ATOM 834 N N . LEU A 1 103 ? 11.780 2.881 -3.057 1.00 92.44 103 LEU A N 1
ATOM 835 C CA . LEU A 1 103 ? 11.331 4.084 -2.353 1.00 92.44 103 LEU A CA 1
ATOM 836 C C . LEU A 1 103 ? 9.805 4.251 -2.390 1.00 92.44 103 LEU A C 1
ATOM 838 O O . LEU A 1 103 ? 9.224 4.720 -1.409 1.00 92.44 103 LEU A O 1
ATOM 842 N N . GLY A 1 104 ? 9.154 3.853 -3.484 1.00 94.94 104 GLY A N 1
ATOM 843 C CA . GLY A 1 104 ? 7.700 3.893 -3.611 1.00 94.94 104 GLY A CA 1
ATOM 844 C C . GLY A 1 104 ? 7.020 2.976 -2.600 1.00 94.94 104 GLY A C 1
ATOM 845 O O . GLY A 1 104 ? 6.154 3.422 -1.845 1.00 94.94 104 GLY A O 1
ATOM 846 N N . ILE A 1 105 ? 7.508 1.739 -2.473 1.00 94.88 105 ILE A N 1
ATOM 847 C CA . ILE A 1 105 ? 7.004 0.779 -1.479 1.00 94.88 105 ILE A CA 1
ATOM 848 C C . ILE A 1 105 ? 7.214 1.295 -0.055 1.00 94.88 105 ILE A C 1
ATOM 850 O O . ILE A 1 105 ? 6.294 1.254 0.763 1.00 94.88 105 ILE A O 1
ATOM 854 N N . LYS A 1 106 ? 8.397 1.847 0.248 1.00 94.31 106 LYS A N 1
ATOM 855 C CA . LYS A 1 106 ? 8.695 2.427 1.570 1.00 94.31 106 LYS A CA 1
ATOM 856 C C . LYS A 1 106 ? 7.743 3.573 1.918 1.00 94.31 106 LYS A C 1
ATOM 858 O O . LYS A 1 106 ? 7.199 3.597 3.021 1.00 94.31 106 LYS A O 1
ATOM 863 N N . ARG A 1 107 ? 7.495 4.497 0.982 1.00 95.56 107 ARG A N 1
ATOM 864 C CA . ARG A 1 107 ? 6.538 5.604 1.167 1.00 95.56 107 ARG A CA 1
ATOM 865 C C . ARG A 1 107 ? 5.120 5.095 1.407 1.00 95.56 107 ARG A C 1
ATOM 867 O O . ARG A 1 107 ? 4.448 5.569 2.323 1.00 95.56 107 ARG A O 1
ATOM 874 N N . PHE A 1 108 ? 4.697 4.086 0.651 1.00 96.50 108 PHE A N 1
ATOM 875 C CA . PHE A 1 108 ? 3.390 3.461 0.831 1.00 96.50 108 PHE A CA 1
ATOM 876 C C . PHE A 1 108 ? 3.247 2.801 2.215 1.00 96.50 108 PHE A C 1
ATOM 878 O O . PHE A 1 108 ? 2.258 3.021 2.915 1.00 96.50 108 PHE A O 1
ATOM 885 N N . LEU A 1 109 ? 4.267 2.058 2.661 1.00 95.69 109 LEU A N 1
ATOM 886 C CA . LEU A 1 109 ? 4.309 1.416 3.982 1.00 95.69 109 LEU A CA 1
ATOM 887 C C . LEU A 1 109 ? 4.295 2.420 5.143 1.00 95.69 109 LEU A C 1
ATOM 889 O O . LEU A 1 109 ? 3.662 2.156 6.173 1.00 95.69 109 LEU A O 1
ATOM 893 N N . ILE A 1 110 ? 4.966 3.567 4.990 1.00 94.81 110 ILE A N 1
ATOM 894 C CA . ILE A 1 110 ? 4.887 4.681 5.949 1.00 94.81 110 ILE A CA 1
ATOM 895 C C . ILE A 1 110 ? 3.438 5.150 6.063 1.00 94.81 110 ILE A C 1
ATOM 897 O O . ILE A 1 110 ? 2.937 5.316 7.178 1.00 94.81 110 ILE A O 1
ATOM 901 N N . GLY A 1 111 ? 2.753 5.302 4.928 1.00 93.75 111 GLY A N 1
ATOM 902 C CA . GLY A 1 111 ? 1.346 5.663 4.902 1.00 93.75 111 GLY A CA 1
ATOM 903 C C . GLY A 1 111 ? 0.470 4.662 5.653 1.00 93.75 111 GLY A C 1
ATOM 904 O O . GLY A 1 111 ? -0.174 5.007 6.648 1.00 93.75 111 GLY A O 1
ATOM 905 N N . ILE A 1 112 ? 0.513 3.386 5.269 1.00 94.88 112 ILE A N 1
ATOM 906 C CA . ILE A 1 112 ? -0.250 2.340 5.967 1.00 94.88 112 ILE A CA 1
ATOM 907 C C . ILE A 1 112 ? 0.026 2.357 7.478 1.00 94.88 112 ILE A C 1
ATOM 909 O O . ILE A 1 112 ? -0.904 2.330 8.284 1.00 94.88 112 ILE A O 1
ATOM 913 N N . THR A 1 113 ? 1.295 2.447 7.876 1.00 94.75 113 THR A N 1
ATOM 914 C CA . THR A 1 113 ? 1.678 2.440 9.293 1.00 94.75 113 THR A CA 1
ATOM 915 C C . THR A 1 113 ? 1.085 3.625 10.051 1.00 94.75 113 THR A C 1
ATOM 917 O O . THR A 1 113 ? 0.536 3.434 11.137 1.00 94.75 113 THR A O 1
ATOM 920 N N . ARG A 1 114 ? 1.134 4.832 9.475 1.00 93.25 114 ARG A N 1
ATOM 921 C CA . ARG A 1 114 ? 0.510 6.023 10.066 1.00 93.25 114 ARG A CA 1
ATOM 922 C C . ARG A 1 114 ? -0.998 5.849 10.231 1.00 93.25 114 ARG A C 1
ATOM 924 O O . ARG A 1 114 ? -1.518 6.132 11.306 1.00 93.25 114 ARG A O 1
ATOM 931 N N . SER A 1 115 ? -1.679 5.316 9.216 1.00 91.50 115 SER A N 1
ATOM 932 C CA . SER A 1 115 ? -3.126 5.056 9.280 1.00 91.50 115 SER A CA 1
ATOM 933 C C . SER A 1 115 ? -3.493 4.074 10.391 1.00 91.50 115 SER A C 1
ATOM 935 O O . SER A 1 115 ? -4.439 4.310 11.139 1.00 91.50 115 SER A O 1
ATOM 937 N N . ILE A 1 116 ? -2.737 2.978 10.515 1.00 91.94 116 ILE A N 1
ATOM 938 C CA . ILE A 1 116 ? -2.955 1.953 11.544 1.00 91.94 116 ILE A CA 1
ATOM 939 C C . ILE A 1 116 ? -2.802 2.557 12.941 1.00 91.94 116 ILE A C 1
ATOM 941 O O . ILE A 1 116 ? -3.641 2.316 13.808 1.00 91.94 116 ILE A O 1
ATOM 945 N N . ASN A 1 117 ? -1.746 3.339 13.165 1.00 91.00 117 ASN A N 1
ATOM 946 C CA . ASN A 1 117 ? -1.494 3.960 14.465 1.00 91.00 117 ASN A CA 1
ATOM 947 C C . ASN A 1 117 ? -2.604 4.950 14.827 1.00 91.00 117 ASN A C 1
ATOM 949 O O . ASN A 1 117 ? -3.162 4.870 15.918 1.00 91.00 117 ASN A O 1
ATOM 953 N N . LEU A 1 118 ? -3.004 5.795 13.876 1.00 88.06 118 LEU A N 1
ATOM 954 C CA . LEU A 1 118 ? -4.089 6.750 14.070 1.00 88.06 118 LEU A CA 1
ATOM 955 C C . LEU A 1 118 ? -5.425 6.050 14.368 1.00 88.06 118 LEU A C 1
ATOM 957 O O . LEU A 1 118 ? -6.156 6.466 15.262 1.00 88.06 118 LEU A O 1
ATOM 961 N N . MET A 1 119 ? -5.728 4.940 13.689 1.00 85.94 119 MET A N 1
ATOM 962 C CA . MET A 1 119 ? -6.921 4.138 13.975 1.00 85.94 119 MET A CA 1
ATOM 963 C C . MET A 1 119 ? -6.897 3.543 15.391 1.00 85.94 119 MET A C 1
ATOM 965 O O . MET A 1 119 ? -7.916 3.562 16.081 1.00 85.94 119 MET A O 1
ATOM 969 N N . LYS A 1 120 ? -5.738 3.053 15.851 1.00 86.56 120 LYS A N 1
ATOM 970 C CA . LYS A 1 120 ? -5.567 2.548 17.223 1.00 86.56 120 LYS A CA 1
ATOM 971 C C . LYS A 1 120 ? -5.748 3.654 18.263 1.00 86.56 120 LYS A C 1
ATOM 973 O O . LYS A 1 120 ? -6.455 3.447 19.244 1.00 86.56 120 LYS A O 1
ATOM 978 N N . GLU A 1 121 ? -5.169 4.831 18.040 1.00 85.25 121 GLU A N 1
ATOM 979 C CA . GLU A 1 121 ? -5.333 5.988 18.929 1.00 85.25 121 GLU A CA 1
ATOM 980 C C . GLU A 1 121 ? -6.795 6.437 19.030 1.00 85.25 121 GLU A C 1
ATOM 982 O O . GLU A 1 121 ? -7.292 6.700 20.127 1.00 85.25 121 GLU A O 1
ATOM 987 N N . LEU A 1 122 ? -7.508 6.490 17.900 1.00 81.06 122 LEU A N 1
ATOM 988 C CA . LEU A 1 122 ? -8.932 6.829 17.871 1.00 81.06 122 LEU A CA 1
ATOM 989 C C . LEU A 1 122 ? -9.774 5.804 18.641 1.00 81.06 122 LEU A C 1
ATOM 991 O O . LEU A 1 122 ? -10.659 6.202 19.399 1.00 81.06 122 LEU A O 1
ATOM 995 N N . ALA A 1 123 ? -9.469 4.510 18.511 1.00 80.06 123 ALA A N 1
ATOM 996 C CA . ALA A 1 123 ? -10.149 3.460 19.266 1.00 80.06 123 ALA A CA 1
ATOM 997 C C . ALA A 1 123 ? -9.945 3.618 20.785 1.00 80.06 123 ALA A C 1
ATOM 999 O O . ALA A 1 123 ? -10.912 3.533 21.542 1.00 80.06 123 ALA A O 1
ATOM 1000 N N . VAL A 1 124 ? -8.722 3.931 21.235 1.00 82.50 124 VAL A N 1
ATOM 1001 C CA . VAL A 1 124 ? -8.430 4.188 22.658 1.00 82.50 124 VAL A CA 1
ATOM 1002 C C . VAL A 1 124 ? -9.233 5.384 23.177 1.00 82.50 124 VAL A C 1
ATOM 1004 O O . VAL A 1 124 ? -9.878 5.277 24.221 1.00 82.50 124 VAL A O 1
ATOM 1007 N N . ARG A 1 125 ? -9.272 6.499 22.433 1.00 73.88 125 ARG A N 1
ATOM 1008 C CA . ARG A 1 125 ? -10.037 7.701 22.826 1.00 73.88 125 ARG A CA 1
ATOM 1009 C C . ARG A 1 125 ? -11.536 7.432 22.973 1.00 73.88 125 ARG A C 1
ATOM 1011 O O . ARG A 1 125 ? -12.156 7.969 23.883 1.00 73.88 125 ARG A O 1
ATOM 1018 N N . MET A 1 126 ? -12.114 6.595 22.109 1.00 66.88 126 MET A N 1
ATOM 1019 C CA . MET A 1 126 ? -13.530 6.216 22.208 1.00 66.88 126 MET A CA 1
ATOM 1020 C C . MET A 1 126 ? -13.819 5.357 23.446 1.00 66.88 126 MET A C 1
ATOM 1022 O O . MET A 1 126 ? -14.891 5.466 24.038 1.00 66.88 126 MET A O 1
ATOM 1026 N N . THR A 1 127 ? -12.871 4.511 23.862 1.00 67.69 127 THR A N 1
ATOM 1027 C CA . THR A 1 127 ? -13.038 3.702 25.079 1.00 67.69 127 THR A CA 1
ATOM 1028 C C . THR A 1 127 ? -12.915 4.529 26.358 1.00 67.69 127 THR A C 1
ATOM 1030 O O . THR A 1 127 ? -13.693 4.316 27.284 1.00 67.69 127 THR A O 1
ATOM 1033 N N . THR A 1 128 ? -12.014 5.516 26.400 1.00 59.09 128 THR A N 1
ATOM 1034 C CA . THR A 1 128 ? -11.813 6.368 27.583 1.00 59.09 128 THR A CA 1
ATOM 1035 C C . THR A 1 128 ? -12.877 7.455 27.734 1.00 59.09 128 THR A C 1
ATOM 1037 O O . THR A 1 128 ? -13.213 7.818 28.859 1.00 59.09 128 THR A O 1
ATOM 1040 N N . SER A 1 129 ? -13.488 7.933 26.642 1.00 53.19 129 SER A N 1
ATOM 1041 C CA . SER A 1 129 ? -14.625 8.865 26.725 1.00 53.19 129 SER A CA 1
ATOM 1042 C C . SER A 1 129 ? -15.895 8.223 27.290 1.00 53.19 129 SER A C 1
ATOM 1044 O O . SER A 1 129 ? -16.751 8.929 27.813 1.00 53.19 129 SER A O 1
ATOM 1046 N N . ASN A 1 130 ? -16.013 6.893 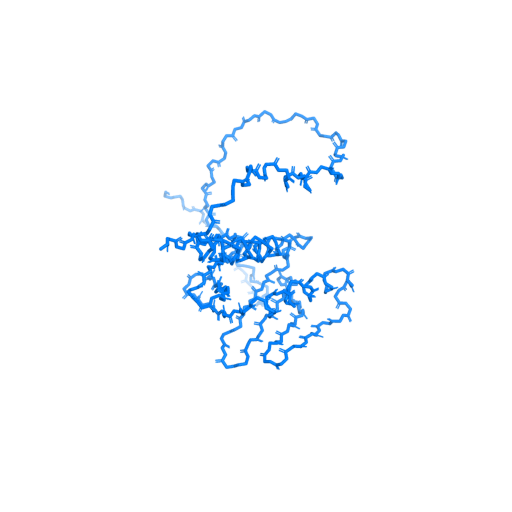27.208 1.00 51.97 130 ASN A N 1
ATOM 1047 C CA . ASN A 1 130 ? -17.136 6.140 27.775 1.00 51.97 130 ASN A CA 1
ATOM 1048 C C . ASN A 1 130 ? -16.881 5.668 29.217 1.00 51.97 130 ASN A C 1
ATOM 1050 O O . ASN A 1 130 ? -17.790 5.137 29.852 1.00 51.97 130 ASN A O 1
ATOM 1054 N N . SER A 1 131 ? -15.678 5.888 29.756 1.00 47.00 131 SER A N 1
ATOM 1055 C CA . SER A 1 131 ? -15.337 5.636 31.155 1.00 47.00 131 SER A CA 1
ATOM 1056 C C . SER A 1 131 ? -15.189 6.956 31.916 1.00 47.00 131 SER A C 1
ATOM 1058 O O . SER A 1 131 ? -14.125 7.264 32.446 1.00 47.00 131 SER A O 1
ATOM 1060 N N . SER A 1 132 ? -16.253 7.758 32.005 1.00 46.28 132 SER A N 1
ATOM 1061 C CA . SER A 1 132 ? -16.328 8.839 32.995 1.00 46.28 132 SER A CA 1
ATOM 1062 C C . SER A 1 132 ? -16.656 8.264 34.380 1.00 46.28 132 SER A C 1
ATOM 1064 O O . SER A 1 132 ? -17.723 8.498 34.943 1.00 46.28 132 SER A O 1
ATOM 1066 N N . GLY A 1 133 ? -15.718 7.483 34.909 1.00 38.06 133 GLY A N 1
ATOM 1067 C CA . GLY A 1 133 ? -15.362 7.477 36.319 1.00 38.06 133 GLY A CA 1
ATOM 1068 C C . GLY A 1 133 ? -13.952 8.054 36.369 1.00 38.06 133 GLY A C 1
ATOM 1069 O O . GLY A 1 133 ? -13.033 7.466 35.811 1.00 38.06 133 GLY A O 1
ATOM 1070 N N . PHE A 1 134 ? -13.824 9.252 36.929 1.00 49.03 134 PHE A N 1
ATOM 1071 C CA . PHE A 1 134 ? -12.598 10.042 37.018 1.00 49.03 134 PHE A CA 1
ATOM 1072 C C . PHE A 1 134 ? -11.407 9.177 37.474 1.00 49.03 134 PHE A C 1
ATOM 1074 O O . PHE A 1 134 ? -11.385 8.705 38.609 1.00 49.03 134 PHE A O 1
ATOM 1081 N N . VAL A 1 135 ? -10.411 8.987 36.608 1.00 41.12 135 VAL A N 1
ATOM 1082 C CA . VAL A 1 135 ? -9.065 8.580 37.022 1.00 41.12 135 VAL A CA 1
ATOM 1083 C C . VAL A 1 135 ? -8.093 9.534 36.351 1.00 41.12 135 VAL A C 1
ATOM 1085 O O . VAL A 1 135 ? -7.932 9.527 35.132 1.00 41.12 135 VAL A O 1
ATOM 1088 N N . ASP A 1 136 ? -7.473 10.375 37.176 1.00 43.06 136 ASP A N 1
ATOM 1089 C CA . ASP A 1 136 ? -6.301 11.169 36.832 1.00 43.06 136 ASP A CA 1
ATOM 1090 C C . ASP A 1 136 ? -5.177 10.220 36.393 1.00 43.06 136 ASP A C 1
ATOM 1092 O O . ASP A 1 136 ? -4.418 9.692 37.206 1.00 43.06 136 ASP A O 1
ATOM 1096 N N . THR A 1 137 ? -5.055 9.979 35.091 1.00 45.03 137 THR A N 1
ATOM 1097 C CA . THR A 1 137 ? -3.809 9.472 34.521 1.00 45.03 137 THR A CA 1
ATOM 1098 C C . THR A 1 137 ? -3.133 10.603 33.774 1.00 45.03 137 THR A C 1
ATOM 1100 O O . THR A 1 137 ? -3.524 10.976 32.669 1.00 45.03 137 THR A O 1
ATOM 1103 N N . LYS A 1 138 ? -2.110 11.138 34.445 1.00 38.53 138 LYS A N 1
ATOM 1104 C CA . LYS A 1 138 ? -0.979 11.917 33.931 1.00 38.53 138 LYS A CA 1
ATOM 1105 C C . LYS A 1 138 ? -0.731 11.625 32.436 1.00 38.53 138 LYS A C 1
ATOM 1107 O O . LYS A 1 138 ? -0.690 10.448 32.070 1.00 38.53 138 LYS A O 1
ATOM 1112 N N . PRO A 1 139 ? -0.547 12.638 31.570 1.00 40.66 139 PRO A N 1
ATOM 1113 C CA . PRO A 1 139 ? -0.315 12.389 30.155 1.00 40.66 139 PRO A CA 1
ATOM 1114 C C . PRO A 1 139 ? 0.945 11.535 29.994 1.00 40.66 139 PRO A C 1
ATOM 1116 O O . PRO A 1 139 ? 2.020 11.921 30.452 1.00 40.66 139 PRO A O 1
ATOM 1119 N N . ALA A 1 140 ? 0.806 10.380 29.343 1.00 43.47 140 ALA A N 1
ATOM 1120 C CA . ALA A 1 140 ? 1.925 9.582 28.865 1.00 43.47 140 ALA A CA 1
ATOM 1121 C C . ALA A 1 140 ? 2.613 10.327 27.705 1.00 43.47 140 ALA A C 1
ATOM 1123 O O . ALA A 1 140 ? 2.489 9.963 26.538 1.00 43.47 140 ALA A O 1
ATOM 1124 N N . MET A 1 141 ? 3.320 11.411 28.027 1.00 36.59 141 MET A N 1
ATOM 1125 C CA . MET A 1 141 ? 4.470 11.857 27.247 1.00 36.59 141 MET A CA 1
ATOM 1126 C C . MET A 1 141 ? 5.600 10.870 27.535 1.00 36.59 141 MET A C 1
ATOM 1128 O O . MET A 1 141 ? 6.405 11.146 28.405 1.00 36.59 141 MET A O 1
ATOM 1132 N N . ASP A 1 142 ? 5.592 9.700 26.895 1.00 35.69 142 ASP A N 1
ATOM 1133 C CA . ASP A 1 142 ? 6.745 8.781 26.853 1.00 35.69 142 ASP A CA 1
ATOM 1134 C C . ASP A 1 142 ? 6.484 7.634 25.858 1.00 35.69 142 ASP A C 1
ATOM 1136 O O . ASP A 1 142 ? 6.503 6.460 26.205 1.00 35.69 142 ASP A O 1
ATOM 1140 N N . LEU A 1 143 ? 6.193 7.950 24.590 1.00 35.97 143 LEU A N 1
ATOM 1141 C CA . LEU A 1 143 ? 6.232 6.955 23.498 1.00 35.97 143 LEU A CA 1
ATOM 1142 C C . LEU A 1 143 ? 6.796 7.516 22.180 1.00 35.97 143 LEU A C 1
ATOM 1144 O O . LEU A 1 143 ? 6.648 6.908 21.122 1.00 35.97 143 LEU A O 1
ATOM 1148 N N . PHE A 1 144 ? 7.505 8.645 22.238 1.00 40.31 144 PHE A N 1
ATOM 1149 C CA . PHE A 1 144 ? 8.341 9.106 21.131 1.00 40.31 144 PHE A CA 1
ATOM 1150 C C . PHE A 1 144 ? 9.787 8.690 21.383 1.00 40.31 144 PHE A C 1
ATOM 1152 O O . PHE A 1 144 ? 10.622 9.495 21.778 1.00 40.31 144 PHE A O 1
ATOM 1159 N N . THR A 1 145 ? 10.097 7.421 21.130 1.00 41.81 145 THR A N 1
ATOM 1160 C CA . THR A 1 145 ? 11.450 7.088 20.677 1.00 41.81 145 THR A CA 1
ATOM 1161 C C . THR A 1 145 ? 11.460 7.282 19.159 1.00 41.81 145 THR A C 1
ATOM 1163 O O . THR A 1 145 ? 10.677 6.625 18.463 1.00 41.81 145 THR A O 1
ATOM 1166 N N . PRO A 1 146 ? 12.271 8.204 18.614 1.00 37.78 146 PRO A N 1
ATOM 1167 C CA . PRO A 1 146 ? 12.390 8.357 17.176 1.00 37.78 146 PRO A CA 1
ATOM 1168 C C . PRO A 1 146 ? 13.070 7.100 16.627 1.00 37.78 146 PRO A C 1
ATOM 1170 O O . PRO A 1 146 ? 14.203 6.792 16.970 1.00 37.78 146 PRO A O 1
ATOM 1173 N N . TRP A 1 147 ? 12.387 6.374 15.742 1.00 40.38 147 TRP A N 1
ATOM 1174 C CA . TRP A 1 147 ? 13.027 5.371 14.878 1.00 40.38 147 TRP A CA 1
ATOM 1175 C C . TRP A 1 147 ? 13.686 6.028 13.648 1.00 40.38 147 TRP A C 1
ATOM 1177 O O . TRP A 1 147 ? 13.917 5.380 12.632 1.00 40.38 147 TRP A O 1
ATOM 1187 N N . LEU A 1 148 ? 13.979 7.328 13.739 1.00 37.28 148 LEU A N 1
ATOM 1188 C CA . LEU A 1 148 ? 14.961 8.019 12.916 1.00 37.28 148 LEU A CA 1
ATOM 1189 C C . LEU A 1 148 ? 16.169 8.268 13.815 1.00 37.28 148 LEU A C 1
ATOM 1191 O O . LEU A 1 148 ? 16.144 9.219 14.581 1.00 37.28 148 LEU A O 1
ATOM 1195 N N . ASP A 1 149 ? 17.126 7.346 13.793 1.00 38.84 149 ASP A N 1
ATOM 1196 C CA . ASP A 1 149 ? 18.565 7.590 13.977 1.00 38.84 149 ASP A CA 1
ATOM 1197 C C . ASP A 1 149 ? 19.250 6.247 14.223 1.00 38.84 149 ASP A C 1
ATOM 1199 O O . ASP A 1 149 ? 19.487 5.830 15.357 1.00 38.84 149 ASP A O 1
ATOM 1203 N N . ARG A 1 150 ? 19.534 5.539 13.128 1.00 38.06 150 ARG A N 1
ATOM 1204 C CA . ARG A 1 150 ? 20.707 4.670 12.971 1.00 38.06 150 ARG A CA 1
ATOM 1205 C C . ARG A 1 150 ? 20.765 4.219 11.513 1.00 38.06 150 ARG A C 1
ATOM 1207 O O . ARG A 1 150 ? 19.788 3.696 10.993 1.00 38.06 150 ARG A O 1
ATOM 1214 N N . ASP A 1 151 ? 21.909 4.494 10.896 1.00 34.81 151 ASP A N 1
ATOM 1215 C CA . ASP A 1 151 ? 22.338 4.121 9.537 1.00 34.81 151 ASP A CA 1
ATOM 1216 C C . ASP A 1 151 ? 22.119 5.142 8.409 1.00 34.81 151 ASP A C 1
ATOM 1218 O O . ASP A 1 151 ? 21.831 4.794 7.267 1.00 34.81 151 ASP A O 1
ATOM 1222 N N . LEU A 1 152 ? 22.387 6.420 8.693 1.00 36.09 152 LEU A N 1
ATOM 1223 C CA . LEU A 1 152 ? 22.881 7.352 7.671 1.00 36.09 152 LEU A CA 1
ATOM 1224 C C . LEU A 1 152 ? 24.210 7.970 8.123 1.00 36.09 152 LEU A C 1
ATOM 1226 O O . LEU A 1 152 ? 24.339 9.184 8.248 1.00 36.09 152 LEU A O 1
ATOM 1230 N N . SER A 1 153 ? 25.230 7.140 8.351 1.00 32.91 153 SER A N 1
ATOM 1231 C CA . SER A 1 153 ? 26.613 7.613 8.254 1.00 32.91 153 SER A CA 1
ATOM 1232 C C . SER A 1 153 ? 26.965 7.751 6.770 1.00 32.91 153 SER A C 1
ATOM 1234 O O . SER A 1 153 ? 27.633 6.898 6.188 1.00 32.91 153 SER A O 1
ATOM 1236 N N . TYR A 1 154 ? 26.463 8.811 6.138 1.00 36.16 154 TYR A N 1
ATOM 1237 C CA . TYR A 1 154 ? 27.073 9.325 4.920 1.00 36.16 154 TYR A CA 1
ATOM 1238 C C . TYR A 1 154 ? 28.348 10.050 5.342 1.00 36.16 154 TYR A C 1
ATOM 1240 O O . TYR A 1 154 ? 28.322 11.215 5.736 1.00 36.16 154 TYR A O 1
ATOM 1248 N N . GLU A 1 155 ? 29.470 9.338 5.299 1.00 32.41 155 GLU A N 1
ATOM 1249 C CA . GLU A 1 155 ? 30.755 10.009 5.196 1.00 32.41 155 GLU A CA 1
ATOM 1250 C C . GLU A 1 155 ? 30.786 10.809 3.887 1.00 32.41 155 GLU A C 1
ATOM 1252 O O . GLU A 1 155 ? 30.507 10.288 2.809 1.00 32.41 155 GLU A O 1
ATOM 1257 N N . ASN A 1 156 ? 31.143 12.086 4.026 1.00 38.66 156 ASN A N 1
ATOM 1258 C CA . ASN A 1 156 ? 31.658 12.976 2.992 1.00 38.66 156 ASN A CA 1
ATOM 1259 C C . ASN A 1 156 ? 30.830 13.148 1.713 1.00 38.66 156 ASN A C 1
ATOM 1261 O O . ASN A 1 156 ? 31.129 12.559 0.678 1.00 38.66 156 ASN A O 1
ATOM 1265 N N . VAL A 1 157 ? 29.963 14.163 1.715 1.00 32.75 157 VAL A N 1
ATOM 1266 C CA . VAL A 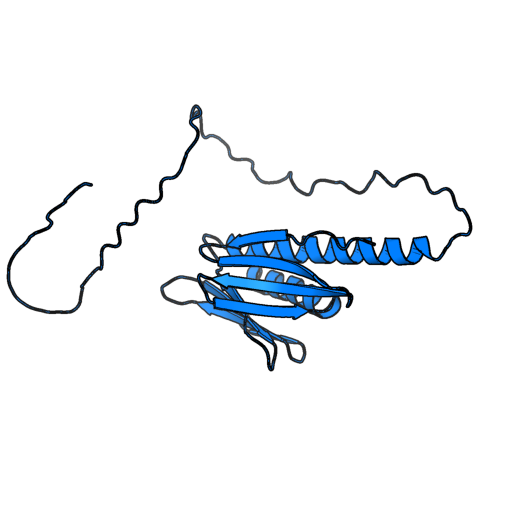1 157 ? 29.924 15.082 0.568 1.00 32.75 157 VAL A CA 1
ATOM 1267 C C . VAL A 1 157 ? 29.946 16.514 1.089 1.00 32.75 157 VAL A C 1
ATOM 1269 O O . VAL A 1 157 ? 28.981 17.035 1.642 1.00 32.75 157 VAL A O 1
ATOM 1272 N N . SER A 1 158 ? 31.110 17.133 0.945 1.00 30.48 158 SER A N 1
ATOM 1273 C CA . SER A 1 158 ? 31.353 18.550 1.156 1.00 30.48 158 SER A CA 1
ATOM 1274 C C . SER A 1 158 ? 30.455 19.422 0.272 1.00 30.48 158 SER A C 1
ATOM 1276 O O . SER A 1 158 ? 30.389 19.226 -0.938 1.00 30.48 158 SER A O 1
ATOM 1278 N N . SER A 1 159 ? 29.859 20.434 0.907 1.00 35.41 159 SER A N 1
ATOM 1279 C CA . SER A 1 159 ? 29.501 21.749 0.357 1.00 35.41 159 SER A CA 1
ATOM 1280 C C . SER A 1 159 ? 28.674 21.800 -0.933 1.00 35.41 159 SER A C 1
ATOM 1282 O O . SER A 1 159 ? 29.240 21.836 -2.022 1.00 35.41 159 SER A O 1
ATOM 1284 N N . ILE A 1 160 ? 27.362 22.031 -0.809 1.00 31.28 160 ILE A N 1
ATOM 1285 C CA . ILE A 1 160 ? 26.640 22.871 -1.776 1.00 31.28 160 ILE A CA 1
ATOM 1286 C C . ILE A 1 160 ? 25.759 23.870 -1.013 1.00 31.28 160 ILE A C 1
ATOM 1288 O O . ILE A 1 160 ? 24.835 23.515 -0.286 1.00 31.28 160 ILE A O 1
ATOM 1292 N N . SER A 1 161 ? 26.140 25.135 -1.178 1.00 32.00 161 SER A N 1
ATOM 1293 C CA . SER A 1 161 ? 25.439 26.363 -0.811 1.00 32.00 161 SER A CA 1
ATOM 1294 C C . SER A 1 161 ? 24.030 26.409 -1.406 1.00 32.00 161 SER A C 1
ATOM 1296 O O . SER A 1 161 ? 23.811 25.976 -2.534 1.00 32.00 161 SER A O 1
ATOM 1298 N N . GLY A 1 162 ? 23.091 26.968 -0.644 1.00 30.59 162 GLY A N 1
ATOM 1299 C CA . GLY A 1 162 ? 21.672 27.012 -0.971 1.00 30.59 162 GLY A CA 1
ATOM 1300 C C . GLY A 1 162 ? 21.314 27.709 -2.285 1.00 30.59 162 GLY A C 1
ATOM 1301 O O . GLY A 1 162 ? 21.961 28.657 -2.720 1.00 30.59 162 GLY A O 1
ATOM 1302 N N . SER A 1 163 ? 20.210 27.245 -2.862 1.00 31.08 163 SER A N 1
ATOM 1303 C CA . SER A 1 163 ? 19.300 28.021 -3.700 1.00 31.08 163 SER A CA 1
ATOM 1304 C C . SER A 1 163 ? 17.964 27.278 -3.759 1.00 31.08 163 SER A C 1
ATOM 1306 O O . SER A 1 163 ? 17.926 26.061 -3.947 1.00 31.08 163 SER A O 1
ATOM 1308 N N . LEU A 1 164 ? 16.878 28.013 -3.528 1.00 34.22 164 LEU A N 1
ATOM 1309 C CA . LEU A 1 164 ? 15.493 27.578 -3.680 1.00 34.22 164 LEU A CA 1
ATOM 1310 C C . LEU A 1 164 ? 15.260 27.099 -5.119 1.00 34.22 164 LEU A C 1
ATOM 1312 O O . LEU A 1 164 ? 15.281 27.908 -6.042 1.00 34.22 164 LEU A O 1
ATOM 1316 N N . PHE A 1 165 ? 14.991 25.809 -5.316 1.00 29.86 165 PHE A N 1
ATOM 1317 C CA . PHE A 1 165 ? 14.473 25.330 -6.596 1.00 29.86 165 PHE A CA 1
ATOM 1318 C C . PHE A 1 165 ? 12.951 25.468 -6.622 1.00 29.86 165 PHE A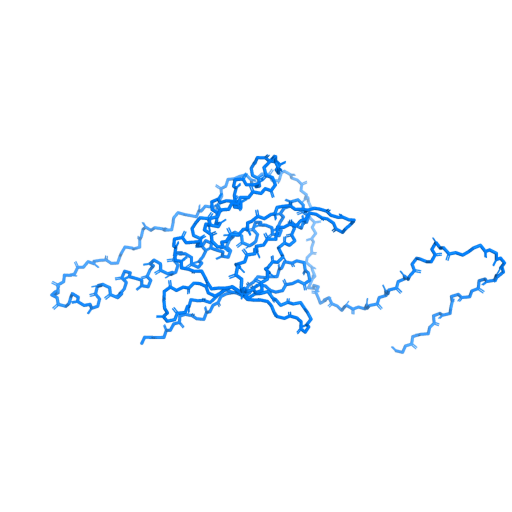 C 1
ATOM 1320 O O . PHE A 1 165 ? 12.205 24.612 -6.149 1.00 29.86 165 PHE A O 1
ATOM 1327 N N . GLN A 1 166 ? 12.516 26.583 -7.202 1.00 30.61 166 GLN A N 1
ATOM 1328 C CA . GLN A 1 166 ? 11.336 26.627 -8.055 1.00 30.61 166 GLN A CA 1
ATOM 1329 C C . GLN A 1 166 ? 11.606 25.654 -9.213 1.00 30.61 166 GLN A C 1
ATOM 1331 O O . GLN A 1 166 ? 12.596 25.807 -9.925 1.00 30.61 166 GLN A O 1
ATOM 1336 N N . VAL A 1 167 ? 10.800 24.603 -9.346 1.00 30.73 167 VAL A N 1
ATOM 1337 C CA . VAL A 1 167 ? 10.898 23.680 -10.482 1.00 30.73 167 VAL A CA 1
ATOM 1338 C C . VAL A 1 167 ? 9.784 24.044 -11.450 1.00 30.73 167 VAL A C 1
ATOM 1340 O O . VAL A 1 167 ? 8.644 23.608 -11.285 1.00 30.73 167 VAL A O 1
ATOM 1343 N N . ASP A 1 168 ? 10.129 24.864 -12.440 1.00 27.56 168 ASP A N 1
ATOM 1344 C CA . ASP A 1 168 ? 9.361 24.990 -13.672 1.00 27.56 168 ASP A CA 1
ATOM 1345 C C . ASP A 1 168 ? 9.497 23.673 -14.444 1.00 27.56 168 ASP A C 1
ATOM 1347 O O . ASP A 1 168 ? 10.585 23.266 -14.852 1.00 27.56 168 ASP A O 1
ATOM 1351 N N . ILE A 1 169 ? 8.385 22.953 -14.586 1.00 32.69 169 ILE A N 1
ATOM 1352 C CA . ILE A 1 169 ? 8.318 21.735 -15.393 1.00 32.69 169 ILE A CA 1
ATOM 1353 C C . ILE A 1 169 ? 8.028 22.162 -16.833 1.00 32.69 169 ILE A C 1
ATOM 1355 O O . ILE A 1 169 ? 6.873 22.187 -17.264 1.00 32.69 169 ILE A O 1
ATOM 1359 N N . GLU A 1 170 ? 9.072 22.475 -17.596 1.00 30.31 170 GLU A N 1
ATOM 1360 C CA . GLU A 1 170 ? 8.973 22.479 -19.054 1.00 30.31 170 GLU A CA 1
ATOM 1361 C C . GLU A 1 170 ? 8.927 21.031 -19.558 1.00 30.31 170 GLU A C 1
ATOM 1363 O O . GLU A 1 170 ? 9.877 20.253 -19.452 1.00 30.31 170 GLU A O 1
ATOM 1368 N N . ARG A 1 171 ? 7.767 20.644 -20.094 1.00 33.50 171 ARG A N 1
ATOM 1369 C CA . ARG A 1 171 ? 7.579 19.382 -20.811 1.00 33.50 171 ARG A CA 1
ATOM 1370 C C . ARG A 1 171 ? 8.361 19.418 -22.123 1.00 33.50 171 ARG A C 1
ATOM 1372 O O . ARG A 1 171 ? 7.981 20.137 -23.039 1.00 33.50 171 ARG A O 1
ATOM 1379 N N . SER A 1 172 ? 9.339 18.534 -22.265 1.00 30.59 172 SER A N 1
ATOM 1380 C CA . SER A 1 172 ? 9.856 18.101 -23.565 1.00 30.59 172 SER A CA 1
ATOM 1381 C C . SER A 1 172 ? 9.722 16.579 -23.663 1.00 30.59 172 SER A C 1
ATOM 1383 O O . SER A 1 172 ? 10.382 15.815 -22.966 1.00 30.59 172 SER A O 1
ATOM 1385 N N . VAL A 1 173 ? 8.775 16.136 -24.494 1.00 30.00 173 VAL A N 1
ATOM 1386 C CA . VAL A 1 173 ? 8.590 14.730 -24.869 1.00 30.00 173 VAL A CA 1
ATOM 1387 C C . VAL A 1 173 ? 9.289 14.544 -26.210 1.00 30.00 173 VAL A C 1
ATOM 1389 O O . VAL A 1 173 ? 8.755 14.948 -27.240 1.00 30.00 173 VAL A O 1
ATOM 1392 N N . CYS A 1 174 ? 10.474 13.939 -26.208 1.00 27.92 174 CYS A N 1
ATOM 1393 C CA . CYS A 1 174 ? 11.062 13.396 -27.428 1.00 27.92 174 CYS A CA 1
ATOM 1394 C C . CYS A 1 174 ? 10.517 11.978 -27.615 1.00 27.92 174 CYS A C 1
ATOM 1396 O O . CYS A 1 174 ? 10.781 11.089 -26.807 1.00 27.92 174 CYS A O 1
ATOM 1398 N N . PHE A 1 175 ? 9.716 11.777 -28.660 1.00 29.53 175 PHE A N 1
ATOM 1399 C CA . PHE A 1 175 ? 9.335 10.443 -29.108 1.00 29.53 175 PHE A CA 1
ATOM 1400 C C . PHE A 1 175 ? 10.531 9.804 -29.813 1.00 29.53 175 PHE A C 1
ATOM 1402 O O . PHE A 1 175 ? 10.925 10.253 -30.887 1.00 29.53 175 PHE A O 1
ATOM 1409 N N . ASP A 1 176 ? 11.078 8.743 -29.227 1.00 30.58 176 ASP A N 1
ATOM 1410 C CA . ASP A 1 176 ? 12.018 7.863 -29.912 1.00 30.58 176 ASP A CA 1
ATOM 1411 C C . ASP A 1 176 ? 11.231 6.990 -30.907 1.00 30.58 176 ASP A C 1
ATOM 1413 O O . ASP A 1 176 ? 10.548 6.030 -30.539 1.00 30.58 176 ASP A O 1
ATOM 1417 N N . LYS A 1 177 ? 11.234 7.400 -32.180 1.00 34.84 177 LYS A N 1
ATOM 1418 C CA . LYS A 1 177 ? 10.735 6.608 -33.310 1.00 34.84 177 LYS A CA 1
ATOM 1419 C C . LYS A 1 177 ? 11.857 5.689 -33.791 1.00 34.84 177 LYS A C 1
ATOM 1421 O O . LYS A 1 177 ? 12.518 5.978 -34.782 1.00 34.84 177 LYS A O 1
ATOM 1426 N N . SER A 1 178 ? 12.017 4.538 -33.154 1.00 32.66 178 SER A N 1
ATOM 1427 C CA . SER A 1 178 ? 12.796 3.425 -33.710 1.00 32.66 178 SER A CA 1
ATOM 1428 C C . SER A 1 178 ? 11.869 2.311 -34.201 1.00 32.66 178 SER A C 1
ATOM 1430 O O . SER A 1 178 ? 11.852 1.195 -33.696 1.00 32.66 178 SER A O 1
ATOM 1432 N N . LEU A 1 179 ? 11.059 2.641 -35.210 1.00 34.31 179 LEU A N 1
ATOM 1433 C CA . LEU A 1 179 ? 10.419 1.682 -36.114 1.00 34.31 179 LEU A CA 1
ATOM 1434 C C . LEU A 1 179 ? 9.855 2.460 -37.303 1.00 34.31 179 LEU A C 1
ATOM 1436 O O . LEU A 1 179 ? 8.713 2.897 -37.257 1.00 34.31 179 LEU A O 1
ATOM 1440 N N . VAL A 1 180 ? 10.693 2.702 -38.313 1.00 33.00 180 VAL A N 1
ATOM 1441 C CA . VAL A 1 180 ? 10.384 2.657 -39.755 1.00 33.00 180 VAL A CA 1
ATOM 1442 C C . VAL A 1 180 ? 11.698 2.911 -40.505 1.00 33.00 180 VAL A C 1
ATOM 1444 O O . VAL A 1 180 ? 12.416 3.868 -40.233 1.00 33.00 180 VAL A O 1
ATOM 1447 N N . LEU A 1 181 ? 12.014 1.980 -41.403 1.00 33.69 181 LEU A N 1
ATOM 1448 C CA . LEU A 1 181 ? 13.064 2.075 -42.408 1.00 33.69 181 LEU A CA 1
ATOM 1449 C C . LEU A 1 181 ? 12.778 3.222 -43.389 1.00 33.69 181 LEU A C 1
ATOM 1451 O O . LEU A 1 181 ? 11.633 3.442 -43.768 1.00 33.69 181 LEU A O 1
ATOM 1455 N N . ASP A 1 182 ? 13.874 3.793 -43.875 1.00 29.53 182 ASP A N 1
ATOM 1456 C CA . ASP A 1 182 ? 14.033 4.563 -45.109 1.00 29.53 182 ASP A CA 1
ATOM 1457 C C . ASP A 1 182 ? 13.853 6.094 -45.105 1.00 29.53 182 ASP A C 1
ATOM 1459 O O . ASP A 1 182 ? 12.803 6.661 -44.820 1.00 29.53 182 ASP A O 1
ATOM 1463 N N . SER A 1 183 ? 14.935 6.707 -45.594 1.00 33.66 183 SER A N 1
ATOM 1464 C CA . SER A 1 183 ? 15.066 7.988 -46.291 1.00 33.66 183 SER A CA 1
ATOM 1465 C C . SER A 1 183 ? 14.751 9.316 -45.579 1.00 33.66 183 SER A C 1
ATOM 1467 O O . SER A 1 183 ? 13.612 9.661 -45.291 1.00 33.66 183 SER A O 1
ATOM 1469 N N . SER A 1 184 ? 15.825 10.114 -45.517 1.00 36.47 184 SER A N 1
ATOM 1470 C CA . SER A 1 184 ? 15.904 11.563 -45.765 1.00 36.47 184 SER A CA 1
ATOM 1471 C C . SER A 1 184 ? 15.311 12.560 -44.757 1.00 36.47 184 SER A C 1
ATOM 1473 O O . SER A 1 184 ? 14.103 12.715 -44.634 1.00 36.47 184 SER A O 1
ATOM 1475 N N . GLU A 1 185 ? 16.259 13.342 -44.226 1.00 38.03 185 GLU A N 1
ATOM 1476 C CA . GLU A 1 185 ? 16.198 14.764 -43.856 1.00 38.03 185 GLU A CA 1
ATOM 1477 C C . GLU A 1 185 ? 15.818 15.141 -42.412 1.00 38.03 185 GLU A C 1
ATOM 1479 O O . GLU A 1 185 ? 14.695 14.984 -41.937 1.00 38.03 185 GLU A O 1
ATOM 1484 N N . ASP A 1 186 ? 16.840 15.691 -41.742 1.00 35.12 186 ASP A N 1
ATOM 1485 C CA . ASP A 1 186 ? 16.802 16.504 -40.531 1.00 35.12 186 ASP A CA 1
ATOM 1486 C C . ASP A 1 186 ? 15.768 17.629 -40.622 1.00 35.12 186 ASP A C 1
ATOM 1488 O O . ASP A 1 186 ? 15.641 18.240 -41.677 1.00 35.12 186 ASP A O 1
ATOM 1492 N N . LEU A 1 187 ? 15.126 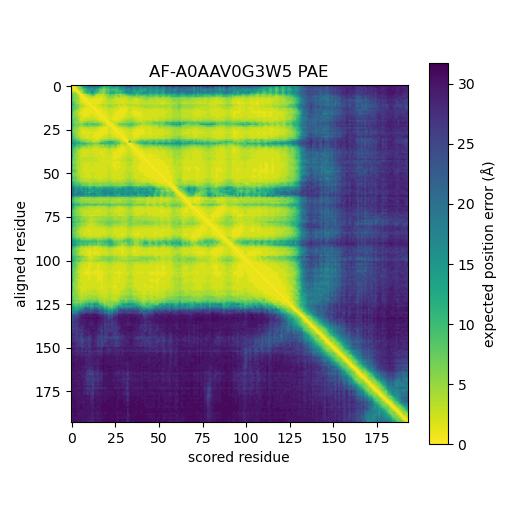17.971 -39.494 1.00 33.69 187 LEU A N 1
ATOM 1493 C CA . LEU A 1 187 ? 14.701 19.337 -39.135 1.00 33.69 187 LEU A CA 1
ATOM 1494 C C . LEU A 1 187 ? 14.130 19.349 -37.700 1.00 33.69 187 LEU A C 1
ATOM 1496 O O . LEU A 1 187 ? 12.938 19.150 -37.472 1.00 33.69 187 LEU A O 1
ATOM 1500 N N . CYS A 1 188 ? 14.987 19.627 -36.714 1.00 30.36 188 CYS A N 1
ATOM 1501 C CA . CYS A 1 188 ? 14.559 20.151 -35.415 1.00 30.36 188 CYS A CA 1
ATOM 1502 C C . CYS A 1 188 ? 14.527 21.682 -35.507 1.00 30.36 188 CYS A C 1
ATOM 1504 O O . CYS A 1 188 ? 15.577 22.321 -35.536 1.00 30.36 188 CYS A O 1
ATOM 1506 N N . THR A 1 189 ? 13.339 22.284 -35.540 1.00 32.69 189 THR A N 1
ATOM 1507 C CA . THR A 1 189 ? 13.167 23.736 -35.378 1.00 32.69 189 THR A CA 1
ATOM 1508 C C . THR A 1 189 ? 12.594 24.042 -34.002 1.00 32.69 189 THR A C 1
ATOM 1510 O O . THR A 1 189 ? 11.432 23.747 -33.727 1.00 32.69 189 THR A O 1
ATOM 1513 N N . SER A 1 190 ? 13.413 24.660 -33.152 1.00 31.81 190 SER A N 1
ATOM 1514 C CA . SER A 1 190 ? 12.993 25.302 -31.906 1.00 31.81 190 SER A CA 1
ATOM 1515 C C . SER A 1 190 ? 12.229 26.593 -32.211 1.00 31.81 190 SER A C 1
ATOM 1517 O O . SER A 1 190 ? 12.735 27.447 -32.938 1.00 31.81 190 SER A O 1
ATOM 1519 N N . GLN A 1 191 ? 11.051 26.783 -31.617 1.00 29.53 191 GLN A N 1
ATOM 1520 C CA . GLN A 1 191 ? 10.456 28.109 -31.441 1.00 29.53 191 GLN A CA 1
ATOM 1521 C C . GLN A 1 191 ? 10.071 28.296 -29.974 1.00 29.53 191 GLN A C 1
ATOM 1523 O O . GLN A 1 191 ? 9.292 27.521 -29.424 1.00 29.53 191 GLN A O 1
ATOM 1528 N N . LEU A 1 192 ? 10.682 29.319 -29.370 1.00 29.34 192 LEU A N 1
ATOM 1529 C CA . LEU A 1 192 ? 10.333 29.904 -28.079 1.00 29.34 192 LEU A CA 1
ATOM 1530 C C . LEU A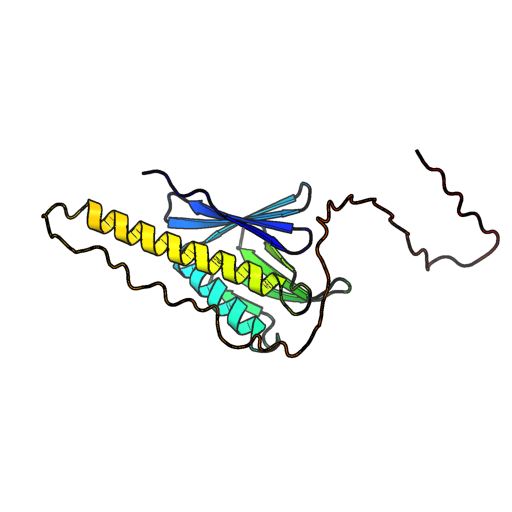 1 192 ? 9.029 30.709 -28.205 1.00 29.34 192 LEU A C 1
ATOM 1532 O O . LEU A 1 192 ? 8.870 31.449 -29.179 1.00 29.34 192 LEU A O 1
ATOM 1536 N N . ILE A 1 193 ? 8.166 30.631 -27.190 1.00 34.75 193 ILE A N 1
ATOM 1537 C CA . ILE A 1 193 ? 7.247 31.711 -26.796 1.00 34.75 193 ILE A CA 1
ATOM 1538 C C . ILE A 1 193 ? 7.471 31.958 -25.311 1.00 34.75 193 ILE A C 1
ATOM 1540 O O . ILE A 1 193 ? 7.463 30.953 -24.569 1.00 34.75 193 ILE A O 1
#

Radius of gyration: 23.02 Å; Cα contacts (8 Å, |Δi|>4): 212; chains: 1; bounding box: 49×47×83 Å

Foldseek 3Di:
DDFPQWDWDDQPQWIWTWGQDPVQWIWIWIDHPPDIFIDTGHLVRLVVVLVVLVCCLVVVNPPQWDDDDQWIWGWDADPVGIWIWIGGHPGGIDIFGCPDVNVSSVRVSVRSVVNSVSSVVVVVVVVVVVPPPDDDDDDPPDDPPDPPDDPPPPDDDDDDDDDDDPDDDDDDDDDDPPDDDDDDDDDDDDDDD